Protein AF-A0A5B8XVQ6-F1 (afdb_monomer)

Solvent-accessible surface area (backbone atoms only — not comparable to full-atom values): 12773 Å² total; per-residue (Å²): 134,90,87,82,89,81,89,80,84,90,82,93,73,88,76,92,73,87,77,80,82,77,82,76,81,79,79,80,78,76,81,76,75,83,75,79,78,85,70,83,79,83,80,79,62,80,88,50,45,55,68,58,3,31,55,22,39,50,58,37,44,55,38,45,65,22,46,71,39,18,19,54,12,31,82,61,63,40,41,31,36,69,82,82,53,41,71,36,91,83,77,51,37,68,62,33,46,82,73,73,51,50,57,64,80,73,33,40,66,44,56,40,74,44,90,90,48,94,82,48,52,31,56,53,32,22,52,87,57,69,62,56,53,85,95,50,46,50,60,34,47,93,52,49,72,42,57,47,43,58,34,54,74,33,32,92,48,50,83,68,35,54,70,67,53,45,48,51,41,68,69,65,33,57,55,56,52,30,38,80,61,52,46,73,77,58,77,60,49,91,59,56,70,66,59,39,44,51,20,46,47,44,10,49,46,17,67,57,37,62,110

Foldseek 3Di:
DDDDDDDDDDDDDDDPDPDPDPPPPPDDDDDDDPPDDDDDADDADPDQALVLLAVLLVLLLLQCQFLLNQQLADPDQFRADARVRHGDPVPDGLCCVVVVNDPCVQAELAWQADPPDPQDTGHWHRPPPHHDHPLARLHSPPDDSQRNLVQCCDCSRNVNDHLSRVLVCLLDPRSNVCLQVRDGPGDHGPDDSVSNSVSSSSNVSNPSHTD

Organism: NCBI:txid2600177

pLDDT: mean 84.72, std 20.11, range [35.09, 98.88]

Secondary structure (DSSP, 8-state):
----------------------------PPPPP----PPPPPPPPS---HHHHHHHHHHHHHHHTSHHHHTTS-SSSSPEETTTTEEPTT---HHHHHTT--GGGT--SSPPB-TT-TT-B-S---TT-----TT-----TT--HHHHHHHHT-GGGTTS--HHHHHHHHHH-HHHHGGGS--TTPPPPSS-HHHHHHHHHHHHHTT----

Mean predicted aligned error: 11.0 Å

InterPro domains:
  IPR036280 Multiheme cytochrome superfamily [SSF48695] (47-149)

Structure (mmCIF, N/CA/C/O backbone):
data_AF-A0A5B8XVQ6-F1
#
_entry.id   AF-A0A5B8XVQ6-F1
#
loop_
_atom_site.group_PDB
_atom_site.id
_atom_site.type_symbol
_atom_site.label_atom_id
_atom_site.label_alt_id
_atom_site.label_comp_id
_atom_site.label_asym_id
_atom_site.label_entity_id
_atom_site.label_seq_id
_atom_site.pdbx_PDB_ins_code
_atom_site.Cartn_x
_atom_site.Cartn_y
_atom_site.Cartn_z
_atom_site.occupancy
_atom_site.B_iso_or_equiv
_atom_site.auth_seq_id
_atom_site.auth_comp_id
_atom_site.auth_asym_id
_atom_site.auth_atom_id
_atom_site.pdbx_PDB_model_num
ATOM 1 N N . MET A 1 1 ? 70.138 -40.697 -40.310 1.00 40.66 1 MET A N 1
ATOM 2 C CA . MET A 1 1 ? 69.354 -40.037 -39.241 1.00 40.66 1 MET A CA 1
ATOM 3 C C . MET A 1 1 ? 67.877 -40.238 -39.551 1.00 40.66 1 MET A C 1
ATOM 5 O O . MET A 1 1 ? 67.470 -39.766 -40.599 1.00 40.66 1 MET A O 1
ATOM 9 N N . LYS A 1 2 ? 67.145 -40.921 -38.643 1.00 38.31 2 LYS A N 1
ATOM 10 C CA . LYS A 1 2 ? 65.685 -41.214 -38.634 1.00 38.31 2 LYS A CA 1
ATOM 11 C C . LYS A 1 2 ? 65.230 -42.121 -39.812 1.00 38.31 2 LYS A C 1
ATOM 13 O O . LYS A 1 2 ? 65.498 -41.790 -40.951 1.00 38.31 2 LYS A O 1
ATOM 18 N N . THR A 1 3 ? 64.629 -43.307 -39.668 1.00 35.09 3 THR A N 1
ATOM 19 C CA . THR A 1 3 ? 63.831 -43.927 -38.593 1.00 35.09 3 THR A CA 1
ATOM 20 C C . THR A 1 3 ? 63.822 -45.458 -38.820 1.00 35.09 3 THR A C 1
ATOM 22 O O . THR A 1 3 ? 63.737 -45.899 -39.962 1.00 35.09 3 THR A O 1
ATOM 25 N N . VAL A 1 4 ? 63.899 -46.266 -37.757 1.00 39.25 4 VAL A N 1
ATOM 26 C CA . VAL A 1 4 ? 63.786 -47.747 -37.740 1.00 39.25 4 VAL A CA 1
ATOM 27 C C . VAL A 1 4 ? 62.455 -48.072 -37.026 1.00 39.25 4 VAL A C 1
ATOM 29 O O . VAL A 1 4 ? 62.222 -47.502 -35.970 1.00 39.25 4 VAL A O 1
ATOM 32 N N . THR A 1 5 ? 61.466 -48.688 -37.710 1.00 43.41 5 THR A N 1
ATOM 33 C CA . THR A 1 5 ? 60.984 -50.100 -37.555 1.00 43.41 5 THR A CA 1
ATOM 34 C C . THR A 1 5 ? 60.263 -50.333 -36.197 1.00 43.41 5 THR A C 1
ATOM 36 O O . THR A 1 5 ? 60.808 -49.949 -35.178 1.00 43.41 5 THR A O 1
ATOM 39 N N . ARG A 1 6 ? 59.062 -50.929 -36.032 1.00 43.38 6 ARG A N 1
ATOM 40 C CA . ARG A 1 6 ? 58.487 -52.166 -36.603 1.00 43.38 6 ARG A CA 1
ATOM 41 C C . ARG A 1 6 ? 57.061 -52.432 -36.025 1.00 43.38 6 ARG A C 1
ATOM 43 O O . ARG A 1 6 ? 56.878 -52.181 -34.842 1.00 43.38 6 ARG A O 1
ATOM 50 N N . GLN A 1 7 ? 56.192 -53.103 -36.813 1.00 41.28 7 GLN A N 1
ATOM 51 C CA . GLN A 1 7 ? 55.244 -54.197 -36.428 1.00 41.28 7 GLN A CA 1
ATOM 52 C C . GLN A 1 7 ? 54.007 -53.871 -35.535 1.00 41.28 7 GLN A C 1
ATOM 54 O O . GLN A 1 7 ? 54.047 -52.924 -34.774 1.00 41.28 7 GLN A O 1
ATOM 59 N N . VAL A 1 8 ? 52.860 -54.582 -35.534 1.00 36.91 8 VAL A N 1
ATOM 60 C CA . VAL A 1 8 ? 52.434 -55.906 -36.054 1.00 36.91 8 VAL A CA 1
ATOM 61 C C . VAL A 1 8 ? 50.888 -56.054 -35.940 1.00 36.91 8 VAL A C 1
ATOM 63 O O . VAL A 1 8 ? 50.304 -55.460 -35.046 1.00 36.91 8 VAL A O 1
ATOM 66 N N . LEU A 1 9 ? 50.310 -56.902 -36.813 1.00 37.66 9 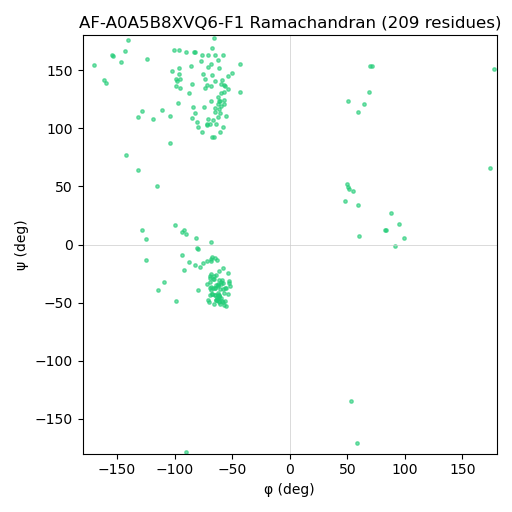LEU A N 1
ATOM 67 C CA . LEU A 1 9 ? 49.035 -57.678 -36.799 1.00 37.66 9 LEU A CA 1
ATOM 68 C C . LEU A 1 9 ? 47.681 -56.995 -36.479 1.00 37.66 9 LEU A C 1
ATOM 70 O O . LEU A 1 9 ? 47.509 -56.347 -35.461 1.00 37.66 9 LEU A O 1
ATOM 74 N N . LEU A 1 10 ? 46.680 -57.077 -37.373 1.00 41.31 10 LEU A N 1
ATOM 75 C CA . LEU A 1 10 ? 45.753 -58.208 -37.651 1.00 41.31 10 LEU A CA 1
ATOM 76 C C . LEU A 1 10 ? 44.904 -58.650 -36.447 1.00 41.31 10 LEU A C 1
ATOM 78 O O . LEU A 1 10 ? 45.407 -59.260 -35.512 1.00 41.31 10 LEU A O 1
ATOM 82 N N . GLY A 1 11 ? 43.588 -58.447 -36.564 1.00 36.09 11 GLY A N 1
ATOM 83 C CA . GLY A 1 11 ? 42.596 -59.020 -35.658 1.00 36.09 11 GLY A CA 1
ATOM 84 C C . GLY A 1 11 ? 41.178 -58.515 -35.916 1.00 36.09 11 GLY A C 1
ATOM 85 O O . GLY A 1 11 ? 40.615 -57.826 -35.076 1.00 36.09 11 GLY A O 1
ATOM 86 N N . PHE A 1 12 ? 40.593 -58.843 -37.072 1.00 45.31 12 PHE A N 1
ATOM 87 C CA . PHE A 1 12 ? 39.136 -58.814 -37.235 1.00 45.31 12 PHE A CA 1
ATOM 88 C C . PHE A 1 12 ? 38.577 -60.110 -36.637 1.00 45.31 12 PHE A C 1
ATOM 90 O O . PHE A 1 12 ? 38.705 -61.171 -37.242 1.00 45.31 12 PHE A O 1
ATOM 97 N N . PHE A 1 13 ? 37.952 -60.024 -35.465 1.00 42.44 13 PHE A N 1
ATOM 98 C CA . PHE A 1 13 ? 37.007 -61.029 -34.988 1.00 42.44 13 PHE A CA 1
ATOM 99 C C . PHE A 1 13 ? 35.730 -60.315 -34.571 1.00 42.44 13 PHE A C 1
ATOM 101 O O . PHE A 1 13 ? 35.724 -59.486 -33.663 1.00 42.44 13 PHE A O 1
ATOM 108 N N . GLY A 1 14 ? 34.660 -60.613 -35.303 1.00 44.34 14 GLY A N 1
ATOM 109 C CA . GLY A 1 14 ? 33.323 -60.161 -34.981 1.00 44.34 14 GLY A CA 1
ATOM 110 C C . GLY A 1 14 ? 32.810 -60.818 -33.707 1.00 44.34 14 GLY A C 1
ATOM 111 O O . GLY A 1 14 ? 33.061 -61.994 -33.449 1.00 44.34 14 GLY A O 1
ATOM 112 N N . VAL A 1 15 ? 32.022 -60.057 -32.959 1.00 48.03 15 VAL A N 1
ATOM 113 C CA . VAL A 1 15 ? 31.022 -60.595 -32.043 1.00 48.03 15 VAL A CA 1
ATOM 114 C C . VAL A 1 15 ? 29.740 -59.822 -32.315 1.00 48.03 15 VAL A C 1
ATOM 116 O O . VAL A 1 15 ? 29.640 -58.627 -32.047 1.00 48.03 15 VAL A O 1
ATOM 119 N N . LEU A 1 16 ? 28.776 -60.520 -32.912 1.00 47.50 16 LEU A N 1
ATOM 120 C CA . LEU A 1 16 ? 27.388 -60.095 -33.032 1.00 47.50 16 LEU A CA 1
ATOM 121 C C . LEU A 1 16 ? 26.795 -60.096 -31.611 1.00 47.50 16 LEU A C 1
ATOM 123 O O . LEU A 1 16 ? 26.364 -61.130 -31.107 1.00 47.50 16 LEU A O 1
ATOM 127 N N . GLY A 1 17 ? 26.847 -58.958 -30.923 1.00 42.28 17 GLY A N 1
ATOM 128 C CA . GLY A 1 17 ? 26.150 -58.768 -29.654 1.00 42.28 17 GLY A CA 1
ATOM 129 C C . GLY A 1 17 ? 24.709 -58.353 -29.922 1.00 42.28 17 GLY A C 1
ATOM 130 O O . GLY A 1 17 ? 24.473 -57.229 -30.361 1.00 42.28 17 GLY A O 1
ATOM 131 N N . LEU A 1 18 ? 23.746 -59.245 -29.665 1.00 51.00 18 LEU A N 1
ATOM 132 C CA . LEU A 1 18 ? 22.335 -58.879 -29.530 1.00 51.00 18 LEU A CA 1
ATOM 133 C C . LEU A 1 18 ? 22.205 -57.884 -28.363 1.00 51.00 18 LEU A C 1
ATOM 135 O O . LEU A 1 18 ? 22.148 -58.277 -27.201 1.00 51.00 18 LEU A O 1
ATOM 139 N N . GLY A 1 19 ? 22.182 -56.591 -28.673 1.00 42.12 19 GLY A N 1
ATOM 140 C CA . GLY A 1 19 ? 21.827 -55.549 -27.720 1.00 42.12 19 GLY A CA 1
ATOM 141 C C . GLY A 1 19 ? 20.315 -55.531 -27.525 1.00 42.12 19 GLY A C 1
ATOM 142 O O . GLY A 1 19 ? 19.595 -54.927 -28.314 1.00 42.12 19 GLY A O 1
ATOM 143 N N . THR A 1 20 ? 19.818 -56.190 -26.482 1.00 53.75 20 THR A N 1
ATOM 144 C CA . THR A 1 20 ? 18.476 -55.930 -25.953 1.00 53.75 20 THR A CA 1
ATOM 145 C C . THR A 1 20 ? 18.442 -54.499 -25.421 1.00 53.75 20 THR A C 1
ATOM 147 O O . THR A 1 20 ? 18.989 -54.219 -24.354 1.00 53.75 20 THR A O 1
ATOM 150 N N . ALA A 1 21 ? 17.832 -53.580 -26.170 1.00 52.06 21 ALA A N 1
ATOM 151 C CA . ALA A 1 21 ? 17.539 -52.241 -25.683 1.00 52.06 21 ALA A CA 1
ATOM 152 C C . ALA A 1 21 ? 16.438 -52.342 -24.616 1.00 52.06 21 ALA A C 1
ATOM 154 O O . ALA A 1 21 ? 15.270 -52.574 -24.924 1.00 52.06 21 ALA A O 1
ATOM 155 N N . VAL A 1 22 ? 16.828 -52.218 -23.348 1.00 52.78 22 VAL A N 1
ATOM 156 C CA . VAL A 1 22 ? 15.897 -52.092 -22.226 1.00 52.78 22 VAL A CA 1
ATOM 157 C C . VAL A 1 22 ? 15.265 -50.702 -22.324 1.00 52.78 22 VAL A C 1
ATOM 159 O O . VAL A 1 22 ? 15.934 -49.696 -22.101 1.00 52.78 22 VAL A O 1
ATOM 162 N N . LEU A 1 23 ? 13.985 -50.642 -22.696 1.00 52.00 23 LEU A N 1
ATOM 163 C CA . LEU A 1 23 ? 13.158 -49.441 -22.578 1.00 52.00 23 LEU A CA 1
ATOM 164 C C . LEU A 1 23 ? 12.978 -49.136 -21.086 1.00 52.00 23 LEU A C 1
ATOM 166 O O . LEU A 1 23 ? 12.097 -49.682 -20.425 1.00 52.00 23 LEU A O 1
ATOM 170 N N . GLY A 1 24 ? 13.864 -48.302 -20.545 1.00 40.25 24 GLY A N 1
ATOM 171 C CA . GLY A 1 24 ? 13.716 -47.736 -19.212 1.00 40.25 24 GLY A CA 1
ATOM 172 C C . GLY A 1 24 ? 12.521 -46.790 -19.199 1.00 40.25 24 GLY A C 1
ATOM 173 O O . GLY A 1 24 ? 12.577 -45.707 -19.776 1.00 40.25 24 GLY A O 1
ATOM 174 N N . VAL A 1 25 ? 11.434 -47.212 -18.561 1.00 53.72 25 VAL A N 1
ATOM 175 C CA . VAL A 1 25 ? 10.295 -46.342 -18.266 1.00 53.72 25 VAL A CA 1
ATOM 176 C C . VAL A 1 25 ? 10.751 -45.395 -17.159 1.00 53.72 25 VAL A C 1
ATOM 178 O O . VAL A 1 25 ? 10.917 -45.806 -16.012 1.00 53.72 25 VAL A O 1
ATOM 181 N N . VAL A 1 26 ? 11.044 -44.145 -17.508 1.00 51.03 26 VAL A N 1
ATOM 182 C CA . VAL A 1 26 ? 11.352 -43.110 -16.519 1.00 51.03 26 VAL A CA 1
ATOM 183 C C . VAL A 1 26 ? 10.016 -42.628 -15.965 1.00 51.03 26 VAL A C 1
ATOM 185 O O . VAL A 1 26 ? 9.298 -41.880 -16.625 1.00 51.03 26 VAL A O 1
ATOM 188 N N . SER A 1 27 ? 9.646 -43.104 -14.777 1.00 48.19 27 SER A N 1
ATOM 189 C CA . SER A 1 27 ? 8.514 -42.549 -14.039 1.00 48.19 27 SER A CA 1
ATOM 190 C C . SER A 1 27 ? 8.842 -41.108 -13.662 1.00 48.19 27 SER A C 1
ATOM 192 O O . SER A 1 27 ? 9.756 -40.856 -12.879 1.00 48.19 27 SER A O 1
ATOM 194 N N . VAL A 1 28 ? 8.105 -40.161 -14.236 1.00 52.88 28 VAL A N 1
ATOM 195 C CA . VAL A 1 28 ? 8.103 -38.770 -13.786 1.00 52.88 28 VAL A CA 1
ATOM 196 C C . VAL A 1 28 ? 7.356 -38.747 -12.454 1.00 52.88 28 VAL A C 1
ATOM 198 O O . VAL A 1 28 ? 6.133 -38.872 -12.432 1.00 52.88 28 VAL A O 1
ATOM 201 N N . SER A 1 29 ? 8.085 -38.650 -11.339 1.00 52.06 29 SER A N 1
ATOM 202 C CA . SER A 1 29 ? 7.472 -38.298 -10.055 1.00 52.06 29 SER A CA 1
ATOM 203 C C . SER A 1 29 ? 6.842 -36.918 -10.194 1.00 52.06 29 SER A C 1
ATOM 205 O O . SER A 1 29 ? 7.519 -35.966 -10.583 1.00 52.06 29 SER A O 1
ATOM 207 N N . GLY A 1 30 ? 5.542 -36.831 -9.909 1.00 45.81 30 GLY A N 1
ATOM 208 C CA . GLY A 1 30 ? 4.829 -35.564 -9.836 1.00 45.81 30 GLY A CA 1
ATOM 209 C C . GLY A 1 30 ? 5.506 -34.639 -8.829 1.00 45.81 30 GLY A C 1
ATOM 210 O O . GLY A 1 30 ? 5.905 -35.078 -7.752 1.00 45.81 30 GLY A O 1
ATOM 211 N N . ALA A 1 31 ? 5.661 -33.371 -9.203 1.00 53.62 31 ALA A N 1
ATOM 212 C CA . ALA A 1 31 ? 5.980 -32.328 -8.247 1.00 53.62 31 ALA A CA 1
ATOM 213 C C . ALA A 1 31 ? 4.821 -32.257 -7.245 1.00 53.62 31 ALA A C 1
ATOM 215 O O . ALA A 1 31 ? 3.683 -32.007 -7.641 1.00 53.62 31 ALA A O 1
ATOM 216 N N . GLU A 1 32 ? 5.097 -32.541 -5.975 1.00 48.09 32 GLU A N 1
ATOM 217 C CA . GLU A 1 32 ? 4.147 -32.286 -4.897 1.00 48.09 32 GLU A CA 1
ATOM 218 C C . GLU A 1 32 ? 3.868 -30.776 -4.864 1.00 48.09 32 GLU A C 1
ATOM 220 O O . GLU A 1 32 ? 4.796 -29.965 -4.794 1.00 48.09 32 GLU A O 1
ATOM 225 N N . GLU A 1 33 ? 2.593 -30.394 -4.981 1.00 48.44 33 GLU A N 1
ATOM 226 C CA . GLU A 1 33 ? 2.170 -29.012 -4.759 1.00 48.44 33 GLU A CA 1
ATOM 227 C C . GLU A 1 33 ? 2.594 -28.585 -3.345 1.00 48.44 33 GLU A C 1
ATOM 229 O O . GLU A 1 33 ? 2.451 -29.370 -2.401 1.00 48.44 33 GLU A O 1
ATOM 234 N N . PRO A 1 34 ? 3.121 -27.361 -3.164 1.00 46.69 34 PRO A N 1
ATOM 235 C CA . PRO A 1 34 ? 3.543 -26.899 -1.853 1.00 46.69 34 PRO A CA 1
ATOM 236 C C . PRO A 1 34 ? 2.335 -26.885 -0.913 1.00 46.69 34 PRO A C 1
ATOM 238 O O . PRO A 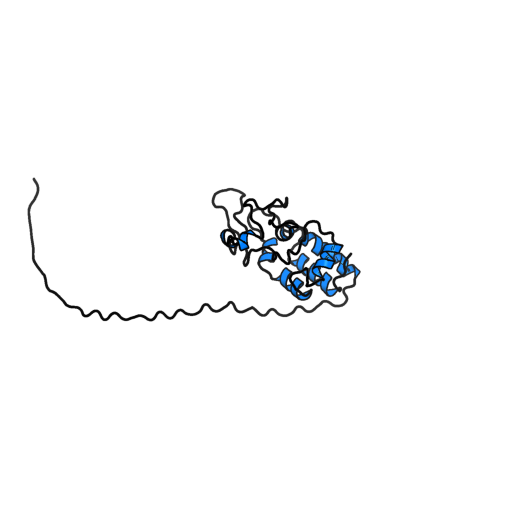1 34 ? 1.392 -26.113 -1.090 1.00 46.69 34 PRO A O 1
ATOM 241 N N . THR A 1 35 ? 2.363 -27.752 0.098 1.00 44.00 35 THR A N 1
ATOM 242 C CA . THR A 1 35 ? 1.345 -27.812 1.147 1.00 44.00 35 THR A CA 1
ATOM 243 C C . THR A 1 35 ? 1.238 -26.456 1.834 1.00 44.00 35 THR A C 1
ATOM 245 O O . THR A 1 35 ? 2.217 -25.964 2.403 1.00 44.00 35 THR A O 1
ATOM 248 N N . LYS A 1 36 ? 0.043 -25.855 1.788 1.00 50.28 36 LYS A N 1
ATOM 249 C CA . LYS A 1 36 ? -0.302 -24.646 2.540 1.00 50.28 36 LYS A CA 1
ATOM 250 C C . LYS A 1 36 ? -0.035 -24.926 4.018 1.00 50.28 36 LYS A C 1
ATOM 252 O O . LYS A 1 36 ? -0.722 -25.743 4.620 1.00 50.28 36 LYS A O 1
ATOM 257 N N . VAL A 1 37 ? 0.980 -24.280 4.585 1.00 56.41 37 VAL A N 1
ATOM 258 C CA . VAL A 1 37 ? 1.217 -24.310 6.030 1.00 56.41 37 VAL A CA 1
ATOM 259 C C . VAL A 1 37 ? -0.010 -23.679 6.685 1.00 56.41 37 VAL A C 1
ATOM 261 O O . VAL A 1 37 ? -0.250 -22.482 6.507 1.00 56.41 37 VAL A O 1
ATOM 264 N N . GLU A 1 38 ? -0.824 -24.487 7.367 1.00 61.94 38 GLU A N 1
ATOM 265 C CA . GLU A 1 38 ? -1.916 -23.985 8.201 1.00 61.94 38 GLU A CA 1
ATOM 266 C C . GLU A 1 38 ? -1.304 -23.142 9.319 1.00 61.94 38 GLU A C 1
ATOM 268 O O . GLU A 1 38 ? -0.434 -23.595 10.064 1.00 61.94 38 GLU A O 1
ATOM 273 N N . ARG A 1 39 ? -1.702 -21.869 9.364 1.00 74.94 39 ARG A N 1
ATOM 274 C CA . ARG A 1 39 ? -1.266 -20.913 10.380 1.00 74.94 39 ARG A CA 1
ATOM 275 C C . ARG A 1 39 ? -2.355 -20.836 11.437 1.00 74.94 39 ARG A C 1
ATOM 277 O O . ARG A 1 39 ? -3.534 -20.784 11.091 1.00 74.94 39 ARG A O 1
ATOM 284 N N . GLU A 1 40 ? -1.951 -20.833 12.702 1.00 73.38 40 GLU A N 1
ATOM 285 C CA . GLU A 1 40 ? -2.880 -20.648 13.815 1.00 73.38 40 GLU A CA 1
ATOM 286 C C . GLU A 1 40 ? -3.588 -19.288 13.681 1.00 73.38 40 GLU A C 1
ATOM 288 O O . GLU A 1 40 ? -2.910 -18.272 13.486 1.00 73.38 40 GLU A O 1
ATOM 293 N N . PRO A 1 41 ? -4.928 -19.244 13.779 1.00 74.44 41 PRO A N 1
ATOM 294 C CA . PRO A 1 41 ? -5.671 -17.994 13.741 1.00 74.44 41 PRO A CA 1
ATOM 295 C C . PRO A 1 41 ? -5.244 -17.058 14.874 1.00 74.44 41 PRO A C 1
ATOM 297 O O . PRO A 1 41 ? -5.093 -17.474 16.026 1.00 74.44 41 PRO A O 1
ATOM 300 N N . ARG A 1 42 ? -5.098 -15.766 14.569 1.00 85.50 42 ARG A N 1
ATOM 301 C CA . ARG A 1 42 ? -4.866 -14.743 15.593 1.00 85.50 42 ARG A CA 1
ATOM 302 C C . ARG A 1 42 ? -6.082 -14.630 16.516 1.00 85.50 42 ARG A C 1
ATOM 304 O O . ARG A 1 42 ? -7.217 -14.607 16.048 1.00 85.50 42 ARG A O 1
ATOM 311 N N . THR A 1 43 ? -5.843 -14.451 17.814 1.00 88.06 43 THR A N 1
ATOM 312 C CA . THR A 1 43 ? -6.883 -14.037 18.770 1.00 88.06 43 THR A CA 1
ATOM 313 C C . THR A 1 43 ? -7.030 -12.508 18.750 1.00 88.06 43 THR A C 1
ATOM 315 O O . THR A 1 43 ? -6.063 -11.824 19.100 1.00 88.06 43 THR A O 1
ATOM 318 N N . PRO A 1 44 ? -8.202 -11.952 18.382 1.00 90.75 44 PRO A N 1
ATOM 319 C CA . PRO A 1 44 ? -8.445 -10.509 18.413 1.00 90.75 44 PRO A CA 1
ATOM 320 C C . PRO A 1 44 ? -8.267 -9.914 19.814 1.00 90.75 44 PRO A C 1
ATOM 322 O O . PRO A 1 44 ? -8.675 -10.518 20.813 1.00 90.75 44 PRO A O 1
ATOM 325 N N . ARG A 1 45 ? -7.688 -8.712 19.906 1.00 94.00 45 ARG A N 1
ATOM 326 C CA . ARG A 1 45 ? -7.609 -7.970 21.173 1.00 94.00 45 ARG A CA 1
ATOM 327 C C . ARG A 1 45 ? -8.987 -7.418 21.529 1.00 94.00 45 ARG A C 1
ATOM 329 O O . ARG A 1 45 ? -9.729 -6.938 20.680 1.00 94.00 45 ARG A O 1
ATOM 336 N N . THR A 1 46 ? -9.319 -7.427 22.816 1.00 94.19 46 THR A N 1
ATOM 337 C CA . THR A 1 46 ? -10.560 -6.831 23.331 1.00 94.19 46 THR A CA 1
ATOM 338 C C . THR A 1 46 ? -10.293 -5.476 23.975 1.00 94.19 46 THR A C 1
ATOM 340 O O . THR A 1 46 ? -9.257 -5.295 24.611 1.00 94.19 46 THR A O 1
ATOM 343 N N . GLY A 1 47 ? -11.263 -4.563 23.912 1.00 95.00 47 GLY A N 1
ATOM 344 C CA . GLY A 1 47 ? -11.201 -3.284 24.632 1.00 95.00 47 GLY A CA 1
ATOM 345 C C . GLY A 1 47 ? -10.423 -2.176 23.918 1.00 95.00 47 GLY A C 1
ATOM 346 O O . GLY A 1 47 ? -10.151 -1.153 24.539 1.00 95.00 47 GLY A O 1
ATOM 347 N N . ILE A 1 48 ? -10.093 -2.354 22.636 1.00 97.56 48 ILE A N 1
ATOM 348 C CA . ILE A 1 48 ? -9.541 -1.286 21.798 1.00 97.56 48 ILE A CA 1
ATOM 349 C C . ILE A 1 48 ? -10.670 -0.319 21.429 1.00 97.56 48 ILE A C 1
ATOM 351 O O . ILE A 1 48 ? -11.666 -0.710 20.823 1.00 97.56 48 ILE A O 1
ATOM 355 N N . GLY A 1 49 ? -10.539 0.942 21.840 1.00 97.88 49 GLY A N 1
ATOM 356 C CA . GLY A 1 49 ? -11.512 1.989 21.538 1.00 97.88 49 GLY A CA 1
ATOM 357 C C . GLY A 1 49 ? -11.324 2.610 20.150 1.00 97.88 49 GLY A C 1
ATOM 358 O O . GLY A 1 49 ? -10.266 2.497 19.532 1.00 97.88 49 GLY A O 1
ATOM 359 N N . ALA A 1 50 ? -12.336 3.351 19.690 1.00 98.06 50 ALA A N 1
ATOM 360 C CA . ALA A 1 50 ? -12.326 3.986 18.370 1.00 98.06 50 ALA A CA 1
ATOM 361 C C . ALA A 1 50 ? -11.149 4.952 18.152 1.00 98.06 50 ALA A C 1
ATOM 363 O O . ALA A 1 50 ? -10.576 4.986 17.068 1.00 98.06 50 ALA A O 1
ATOM 364 N N . GLU A 1 51 ? -10.760 5.713 19.177 1.00 98.38 51 GLU A N 1
ATOM 365 C CA . GLU A 1 51 ? -9.629 6.643 19.072 1.00 98.38 51 GLU A CA 1
ATOM 366 C C . GLU A 1 51 ? -8.289 5.909 18.931 1.00 98.38 51 GLU A C 1
ATOM 368 O O . GLU A 1 51 ? -7.477 6.294 18.098 1.00 98.38 51 GLU A O 1
ATOM 373 N N . GLN A 1 52 ? -8.094 4.792 19.643 1.00 98.44 52 GLN A N 1
ATOM 374 C CA . GLN A 1 52 ? -6.896 3.955 19.489 1.00 98.44 52 GLN A CA 1
ATOM 375 C C . GLN A 1 52 ? -6.829 3.323 18.091 1.00 98.44 52 GLN A C 1
ATOM 377 O O . GLN A 1 52 ? -5.757 3.234 17.504 1.00 98.44 52 GLN A O 1
ATOM 382 N N . SER A 1 53 ? -7.979 2.923 17.537 1.00 98.62 53 SER A N 1
ATOM 383 C CA . SER A 1 53 ? -8.074 2.403 16.167 1.00 98.62 53 SER A CA 1
ATOM 384 C C . SER A 1 53 ? -7.643 3.453 15.133 1.00 98.62 53 SER A C 1
ATOM 386 O O . SER A 1 53 ? -6.829 3.155 14.261 1.00 98.62 53 SER A O 1
ATOM 388 N N . LYS A 1 54 ? -8.119 4.701 15.258 1.00 98.69 54 LYS A N 1
ATOM 389 C CA . LYS A 1 54 ? -7.726 5.810 14.368 1.00 98.69 54 LYS A CA 1
ATOM 390 C C . LYS A 1 54 ? -6.254 6.198 14.516 1.00 98.69 54 LYS A C 1
ATOM 392 O O . LYS A 1 54 ? -5.617 6.530 13.522 1.00 98.69 54 LYS A O 1
ATOM 397 N N . GLU A 1 55 ? -5.718 6.172 15.734 1.00 98.56 55 GLU A N 1
ATOM 398 C CA . GLU A 1 55 ? -4.297 6.436 15.980 1.00 98.56 55 GLU A CA 1
ATOM 399 C C . GLU A 1 55 ? -3.423 5.373 15.304 1.00 98.56 55 GLU A C 1
ATOM 401 O O . GLU A 1 55 ? -2.516 5.711 14.546 1.00 98.56 55 GLU A O 1
ATOM 406 N N . ALA A 1 56 ? -3.763 4.093 15.481 1.00 98.81 56 ALA A N 1
ATOM 407 C CA . ALA A 1 56 ? -3.064 2.987 14.836 1.00 98.81 56 ALA A CA 1
ATOM 408 C C . ALA A 1 56 ? -3.155 3.050 13.301 1.00 98.81 56 ALA A C 1
ATOM 410 O O . ALA A 1 56 ? -2.177 2.770 12.605 1.00 98.81 56 ALA A O 1
ATOM 411 N N . TRP A 1 57 ? -4.294 3.501 12.760 1.00 98.88 57 TRP A N 1
ATOM 412 C CA . TRP A 1 57 ? -4.430 3.766 11.328 1.00 98.88 57 TRP A CA 1
ATOM 413 C C . TRP A 1 57 ? -3.406 4.785 10.809 1.00 98.88 57 TRP A C 1
ATOM 415 O O . TRP A 1 57 ? -2.943 4.647 9.681 1.00 98.88 57 TRP A O 1
ATOM 425 N N . GLY A 1 58 ? -3.010 5.778 11.611 1.00 98.75 58 GLY A N 1
ATOM 426 C CA . GLY A 1 58 ? -1.967 6.736 11.233 1.00 98.75 58 GLY A CA 1
ATOM 427 C C . GLY A 1 58 ? -0.651 6.046 10.859 1.00 98.75 58 GLY A C 1
ATOM 428 O O . GLY A 1 58 ? -0.120 6.279 9.773 1.00 98.75 58 GLY A O 1
ATOM 429 N N . THR A 1 59 ? -0.185 5.119 11.699 1.00 98.81 59 THR A N 1
ATOM 430 C CA . THR A 1 59 ? 1.013 4.303 11.437 1.00 98.81 59 THR A CA 1
ATOM 431 C C . THR A 1 59 ? 0.851 3.440 10.185 1.00 98.81 59 THR A C 1
ATOM 433 O O . THR A 1 59 ? 1.750 3.383 9.345 1.00 98.81 59 THR A O 1
ATOM 436 N N . VAL A 1 60 ? -0.309 2.790 10.026 1.00 98.88 60 VAL A N 1
ATOM 437 C CA . VAL A 1 60 ? -0.619 1.979 8.835 1.00 98.88 60 VAL A CA 1
ATOM 438 C C . VAL A 1 60 ? -0.548 2.835 7.571 1.00 98.88 60 VAL A C 1
ATOM 440 O O . VAL A 1 60 ? 0.114 2.461 6.603 1.00 98.88 60 VAL A O 1
ATOM 443 N N . TYR A 1 61 ? -1.186 4.003 7.591 1.00 98.88 61 TYR A N 1
ATOM 444 C CA . TYR A 1 61 ? -1.208 4.933 6.473 1.00 98.88 61 TYR A CA 1
ATOM 445 C C . TYR A 1 61 ? 0.206 5.358 6.065 1.00 98.88 61 TYR A C 1
ATOM 447 O O . TYR A 1 61 ? 0.545 5.237 4.890 1.00 98.88 61 TYR A O 1
ATOM 455 N N . GLU A 1 62 ? 1.051 5.773 7.014 1.00 98.75 62 GLU A N 1
ATOM 456 C CA . GLU A 1 62 ? 2.435 6.192 6.743 1.00 98.75 62 GLU A CA 1
ATOM 457 C C . GLU A 1 62 ? 3.259 5.117 6.015 1.00 98.75 62 GLU A C 1
ATOM 459 O O . GLU A 1 62 ? 4.053 5.437 5.126 1.00 98.75 62 GLU A O 1
ATOM 464 N N . VAL A 1 63 ? 3.053 3.837 6.344 1.00 98.75 63 VAL A N 1
ATOM 465 C CA . VAL A 1 63 ? 3.691 2.720 5.631 1.00 98.75 63 VAL A CA 1
ATOM 466 C C . VAL A 1 63 ? 3.120 2.563 4.223 1.00 98.75 63 VAL A C 1
ATOM 468 O O . VAL A 1 63 ? 3.890 2.492 3.260 1.00 98.75 63 VAL A O 1
ATOM 471 N N . LEU A 1 64 ? 1.792 2.534 4.079 1.00 98.62 64 LEU A N 1
ATOM 472 C CA . LEU A 1 64 ? 1.125 2.284 2.796 1.00 98.62 64 LEU A CA 1
ATOM 473 C C . LEU A 1 64 ? 1.351 3.395 1.763 1.00 98.62 64 LEU A C 1
ATOM 475 O O . LEU A 1 64 ? 1.396 3.110 0.565 1.00 98.62 64 LEU A O 1
ATOM 479 N N . VAL A 1 65 ? 1.545 4.638 2.210 1.00 97.81 65 VAL A N 1
ATOM 480 C CA . VAL A 1 65 ? 1.918 5.761 1.334 1.00 97.81 65 VAL A CA 1
ATOM 481 C C . VAL A 1 65 ? 3.432 5.967 1.221 1.00 97.81 65 VAL A C 1
ATOM 483 O O . VAL A 1 65 ? 3.891 6.981 0.702 1.00 97.81 65 VAL A O 1
ATOM 486 N N . SER A 1 66 ? 4.246 5.016 1.681 1.00 98.06 66 SER A N 1
ATOM 487 C CA . SER A 1 66 ? 5.683 5.025 1.398 1.00 98.06 66 SER A CA 1
ATOM 488 C C . SER A 1 66 ? 5.966 4.547 -0.038 1.00 98.06 66 SER A C 1
ATOM 490 O O . SER A 1 66 ? 5.184 3.771 -0.603 1.00 98.06 66 SER A O 1
ATOM 492 N N . PRO A 1 67 ? 7.122 4.903 -0.637 1.00 97.19 67 PRO A N 1
ATOM 493 C CA . PRO A 1 67 ? 7.504 4.404 -1.960 1.00 97.19 67 PRO A CA 1
ATOM 494 C C . PRO A 1 67 ? 7.595 2.874 -2.053 1.00 97.19 67 PRO A C 1
ATOM 496 O O . PRO A 1 67 ? 7.543 2.318 -3.146 1.00 97.19 67 PRO A O 1
ATOM 499 N N . ARG A 1 68 ? 7.730 2.154 -0.931 1.00 96.56 68 ARG A N 1
ATOM 500 C CA . ARG A 1 68 ? 7.770 0.683 -0.945 1.00 96.56 68 ARG A CA 1
ATOM 501 C C . ARG A 1 68 ? 6.423 0.069 -1.320 1.00 96.56 68 ARG A C 1
ATOM 503 O O . ARG A 1 68 ? 6.411 -0.959 -1.988 1.00 96.56 68 ARG A O 1
ATOM 510 N N . CYS A 1 69 ? 5.326 0.721 -0.947 1.00 97.62 69 CYS A N 1
ATOM 511 C CA . CYS A 1 69 ? 3.966 0.267 -1.221 1.00 97.62 69 CYS A CA 1
ATOM 512 C C . CYS A 1 69 ? 3.376 0.991 -2.442 1.00 97.62 69 CYS A C 1
ATOM 514 O O . CYS A 1 69 ? 2.903 0.341 -3.374 1.00 97.62 69 CYS A O 1
ATOM 516 N N . MET A 1 70 ? 3.476 2.325 -2.503 1.00 96.88 70 MET A N 1
ATOM 517 C CA . MET A 1 70 ? 2.899 3.120 -3.600 1.00 96.88 70 MET A CA 1
ATOM 518 C C . MET A 1 70 ? 3.449 2.754 -4.976 1.00 96.88 70 MET A C 1
ATOM 520 O O . MET A 1 70 ? 2.710 2.799 -5.954 1.00 96.88 70 MET A O 1
ATOM 524 N N . ASN A 1 71 ? 4.714 2.339 -5.066 1.00 97.06 71 ASN A N 1
ATOM 525 C CA . ASN A 1 71 ? 5.304 1.966 -6.349 1.00 97.06 71 ASN A CA 1
ATOM 526 C C . ASN A 1 71 ? 4.629 0.747 -6.998 1.00 97.06 71 ASN A C 1
ATOM 528 O O . ASN A 1 71 ? 4.638 0.625 -8.225 1.00 97.06 71 ASN A O 1
ATOM 532 N N . CYS A 1 72 ? 4.019 -0.123 -6.188 1.00 95.75 72 CYS A N 1
ATOM 533 C CA . CYS A 1 72 ? 3.214 -1.257 -6.644 1.00 95.75 72 CYS A CA 1
ATOM 534 C C . CYS A 1 72 ? 1.721 -0.906 -6.779 1.00 95.75 72 CYS A C 1
ATOM 536 O O . CYS A 1 72 ? 0.996 -1.551 -7.538 1.00 95.75 72 CYS A O 1
ATOM 538 N N . HIS A 1 73 ? 1.280 0.143 -6.080 1.00 97.62 73 HIS A N 1
ATOM 539 C CA . HIS A 1 73 ? -0.097 0.640 -6.024 1.00 97.62 73 HIS A CA 1
ATOM 540 C C . HIS A 1 73 ? -0.263 2.063 -6.618 1.00 97.62 73 HIS A C 1
ATOM 542 O O . HIS A 1 73 ? -0.837 2.942 -5.958 1.00 97.62 73 HIS A O 1
ATOM 548 N N . PRO A 1 74 ? 0.234 2.328 -7.844 1.00 97.38 74 PRO A N 1
ATOM 549 C CA . PRO A 1 74 ? 0.164 3.649 -8.460 1.00 97.38 74 PRO A CA 1
ATOM 550 C C . PRO A 1 74 ? -1.237 3.958 -8.993 1.00 97.38 74 PRO A C 1
ATOM 552 O O . PRO A 1 74 ? -2.042 3.055 -9.224 1.00 97.38 74 PRO A O 1
ATOM 555 N N . VAL A 1 75 ? -1.502 5.240 -9.256 1.00 96.44 75 VAL A N 1
ATOM 556 C CA . VAL A 1 75 ? -2.731 5.682 -9.943 1.00 96.44 75 VAL A CA 1
ATOM 557 C C . VAL A 1 75 ? -2.752 5.263 -11.419 1.00 96.44 75 VAL A C 1
ATOM 559 O O . VAL A 1 75 ? -3.818 5.069 -12.000 1.00 96.44 75 VAL A O 1
ATOM 562 N N . GLY A 1 76 ? -1.571 5.131 -12.028 1.00 93.69 76 GLY A N 1
ATOM 563 C CA . GLY A 1 76 ? -1.397 4.758 -13.429 1.00 93.69 76 GLY A CA 1
ATOM 564 C C . GLY A 1 76 ? -1.283 3.251 -13.676 1.00 93.69 76 GLY A C 1
ATOM 565 O O . GLY A 1 76 ? -1.316 2.419 -12.771 1.00 93.69 76 GLY A O 1
ATOM 566 N N . GLU A 1 77 ? -1.100 2.902 -14.949 1.00 93.50 77 GLU A N 1
ATOM 567 C CA . GLU A 1 77 ? -0.917 1.512 -15.394 1.00 93.50 77 GLU A CA 1
ATOM 568 C C . GLU A 1 77 ? 0.527 1.009 -15.230 1.00 93.50 77 GLU A C 1
ATOM 570 O O . GLU A 1 77 ? 0.774 -0.196 -15.303 1.00 93.50 77 GLU A O 1
ATOM 575 N N . GLU A 1 78 ? 1.487 1.918 -15.069 1.00 95.50 78 GLU A N 1
ATOM 576 C CA . GLU A 1 78 ? 2.915 1.617 -14.970 1.00 95.50 78 GLU A CA 1
ATOM 577 C C . GLU A 1 78 ? 3.331 1.517 -13.500 1.00 95.50 78 GLU A C 1
ATOM 579 O O . GLU A 1 78 ? 2.966 2.400 -12.720 1.00 95.50 78 GLU A O 1
ATOM 584 N N . PRO A 1 79 ? 4.109 0.490 -13.103 1.00 95.88 79 PRO A N 1
ATOM 585 C CA . PRO A 1 79 ? 4.744 0.503 -11.798 1.00 95.88 79 PRO A CA 1
ATOM 586 C C . PRO A 1 79 ? 5.699 1.685 -11.694 1.00 95.88 79 PRO A C 1
ATOM 588 O O . PRO A 1 79 ? 6.293 2.120 -12.687 1.00 95.88 79 PRO A O 1
ATOM 591 N N . LEU A 1 80 ? 5.894 2.161 -10.472 1.00 96.38 80 LEU A N 1
ATOM 592 C CA . LEU A 1 80 ? 6.889 3.183 -10.181 1.00 96.38 80 LEU A CA 1
ATOM 593 C C . LEU A 1 80 ? 8.142 2.535 -9.577 1.00 96.38 80 LEU A C 1
ATOM 595 O O . LEU A 1 80 ? 8.165 1.360 -9.209 1.00 96.38 80 LEU A O 1
ATOM 599 N N . GLN A 1 81 ? 9.222 3.295 -9.492 1.00 92.69 81 GLN A N 1
ATOM 600 C CA . GLN A 1 81 ? 10.502 2.868 -8.951 1.00 92.69 81 GLN A CA 1
ATOM 601 C C . GLN A 1 81 ? 11.174 4.007 -8.181 1.00 92.69 81 GLN A C 1
ATOM 603 O O . GLN A 1 81 ? 10.784 5.169 -8.291 1.00 92.69 81 GLN A O 1
ATOM 608 N N . THR A 1 82 ? 12.207 3.634 -7.418 1.00 92.38 82 THR A N 1
ATOM 609 C CA . THR A 1 82 ? 12.972 4.507 -6.506 1.00 92.38 82 THR A CA 1
ATOM 610 C C . THR A 1 82 ? 12.101 5.164 -5.429 1.00 92.38 82 THR A C 1
ATOM 612 O O . THR A 1 82 ? 10.958 4.757 -5.222 1.00 92.38 82 THR A O 1
ATOM 615 N N . ASP A 1 83 ? 12.658 6.109 -4.674 1.00 94.38 83 ASP A N 1
ATOM 616 C CA . ASP A 1 83 ? 11.922 6.835 -3.628 1.00 94.38 83 ASP A CA 1
ATOM 617 C C . ASP A 1 83 ? 11.203 8.069 -4.178 1.00 94.38 83 ASP A C 1
ATOM 619 O O . ASP A 1 83 ? 10.287 8.602 -3.564 1.00 94.38 83 ASP A O 1
ATOM 623 N N . GLN A 1 84 ? 11.584 8.487 -5.383 1.00 95.00 84 GLN A N 1
ATOM 624 C CA . GLN A 1 84 ? 10.949 9.557 -6.139 1.00 95.00 84 GLN A CA 1
ATOM 625 C C . GLN A 1 84 ? 9.671 9.088 -6.847 1.00 95.00 84 GLN A C 1
ATOM 627 O O . GLN A 1 84 ? 9.001 9.913 -7.460 1.00 95.00 84 GLN A O 1
ATOM 632 N N . SER A 1 85 ? 9.337 7.792 -6.767 1.00 95.56 85 SER A N 1
ATOM 633 C CA . SER A 1 85 ? 8.145 7.198 -7.383 1.00 95.56 85 SER A CA 1
ATOM 634 C C . SER A 1 85 ? 8.034 7.549 -8.874 1.00 95.56 85 SER A C 1
ATOM 636 O O . SER A 1 85 ? 6.995 7.986 -9.362 1.00 95.56 85 SER A O 1
ATOM 638 N N . ILE A 1 86 ? 9.139 7.392 -9.609 1.00 95.00 86 ILE A N 1
ATOM 639 C CA . ILE A 1 86 ? 9.181 7.635 -11.058 1.00 95.00 86 ILE A CA 1
ATOM 640 C C . ILE A 1 86 ? 8.748 6.384 -11.828 1.00 95.00 86 ILE A C 1
ATOM 642 O O . ILE A 1 86 ? 8.954 5.288 -11.316 1.00 95.00 86 ILE A O 1
ATOM 646 N N . PRO A 1 87 ? 8.215 6.489 -13.057 1.00 95.75 87 PRO A N 1
ATOM 647 C CA . PRO A 1 87 ? 7.860 5.316 -13.850 1.00 95.75 87 PRO A CA 1
ATOM 648 C C . PRO A 1 87 ? 9.009 4.317 -14.020 1.00 95.75 87 PRO A C 1
ATOM 650 O O . PRO A 1 87 ? 10.183 4.690 -14.130 1.00 95.75 87 PRO A O 1
ATOM 653 N N . HIS A 1 88 ? 8.663 3.031 -14.046 1.00 94.31 88 HIS A N 1
ATOM 654 C CA . HIS A 1 88 ? 9.611 1.941 -14.227 1.00 94.31 88 HIS A CA 1
ATOM 655 C C . HIS A 1 88 ? 10.404 2.102 -15.533 1.00 94.31 88 HIS A C 1
ATOM 657 O O . HIS A 1 88 ? 9.833 2.169 -16.622 1.00 94.31 88 HIS A O 1
ATOM 663 N N . ALA A 1 89 ? 11.737 2.110 -15.455 1.00 91.44 89 ALA A N 1
ATOM 664 C CA . ALA A 1 89 ? 12.581 2.544 -16.577 1.00 91.44 89 ALA A CA 1
ATOM 665 C C . ALA A 1 89 ? 12.556 1.614 -17.812 1.00 91.44 89 ALA A C 1
ATOM 667 O O . ALA A 1 89 ? 13.040 1.994 -18.875 1.00 91.44 89 ALA A O 1
ATOM 668 N N . MET A 1 90 ? 11.978 0.413 -17.700 1.00 90.62 90 MET A N 1
ATOM 669 C CA . MET A 1 90 ? 11.800 -0.520 -18.819 1.00 90.62 90 MET A CA 1
ATOM 670 C C . MET A 1 90 ? 10.467 -0.332 -19.564 1.00 90.62 90 MET A C 1
ATOM 672 O O . MET A 1 90 ? 10.136 -1.162 -20.407 1.00 90.62 90 MET A O 1
ATOM 676 N N . ASN A 1 91 ? 9.709 0.735 -19.271 1.00 89.56 91 ASN A N 1
ATOM 677 C CA . ASN A 1 91 ? 8.446 1.062 -19.947 1.00 89.56 91 ASN A CA 1
ATOM 678 C C . ASN A 1 91 ? 7.434 -0.106 -19.904 1.00 89.56 91 ASN A C 1
ATOM 680 O O . ASN A 1 91 ? 6.858 -0.508 -20.917 1.00 89.56 91 ASN A O 1
ATOM 684 N N . ILE A 1 92 ? 7.295 -0.703 -18.717 1.00 92.56 92 ILE A N 1
ATOM 685 C CA . ILE A 1 92 ? 6.400 -1.831 -18.432 1.00 92.56 92 ILE A CA 1
ATOM 686 C C . ILE A 1 92 ? 5.099 -1.282 -17.849 1.00 92.56 92 ILE A C 1
ATOM 688 O O . ILE A 1 92 ? 5.123 -0.309 -17.106 1.00 92.56 92 ILE A O 1
ATOM 692 N N . SER A 1 93 ? 3.973 -1.929 -18.131 1.00 92.94 93 SER A N 1
ATOM 693 C CA . SER A 1 93 ? 2.679 -1.625 -17.512 1.00 92.94 93 SER A CA 1
ATOM 694 C C . SER A 1 93 ? 1.903 -2.905 -17.208 1.00 92.94 93 SER A C 1
ATOM 696 O O . SER A 1 93 ? 2.304 -3.997 -17.616 1.00 92.94 93 SER A O 1
ATOM 698 N N . ARG A 1 94 ? 0.734 -2.789 -16.568 1.00 90.31 94 ARG A N 1
ATOM 699 C CA . ARG A 1 94 ? -0.223 -3.905 -16.424 1.00 90.31 94 ARG A CA 1
ATOM 700 C C . ARG A 1 94 ? -0.588 -4.553 -17.771 1.00 90.31 94 ARG A C 1
ATOM 702 O O . ARG A 1 94 ? -0.943 -5.726 -17.814 1.00 90.31 94 ARG A O 1
ATOM 709 N N . GLN A 1 95 ? -0.472 -3.823 -18.886 1.00 87.56 95 GLN A N 1
ATOM 710 C CA . GLN A 1 95 ? -0.722 -4.351 -20.234 1.00 87.56 95 GLN A CA 1
ATOM 711 C C . GLN A 1 95 ? 0.435 -5.198 -20.778 1.00 87.56 95 GLN A C 1
ATOM 713 O O . GLN A 1 95 ? 0.229 -5.979 -21.703 1.00 87.56 95 GLN A O 1
ATOM 718 N N . SER A 1 96 ? 1.647 -5.072 -20.230 1.00 91.25 96 SER A N 1
ATOM 719 C CA . SER A 1 96 ? 2.807 -5.851 -20.674 1.00 91.25 96 SER A CA 1
ATOM 720 C C . SER A 1 96 ? 2.584 -7.355 -20.502 1.00 91.25 96 SER A C 1
ATOM 722 O O . SER A 1 96 ? 2.910 -8.105 -21.419 1.00 91.25 96 SER A O 1
ATOM 724 N N . GLN A 1 97 ? 1.931 -7.781 -19.414 1.00 84.25 97 GLN A N 1
ATOM 725 C CA . GLN A 1 97 ? 1.572 -9.190 -19.189 1.00 84.25 97 GLN A CA 1
ATOM 726 C C . GLN A 1 97 ? 0.623 -9.715 -20.278 1.00 84.25 97 GLN A C 1
ATOM 728 O O . GLN A 1 97 ? 0.870 -10.752 -20.884 1.00 84.25 97 GLN A O 1
ATOM 733 N N . ALA A 1 98 ? -0.405 -8.939 -20.648 1.00 83.94 98 ALA A N 1
ATOM 734 C CA . ALA A 1 98 ? -1.318 -9.304 -21.739 1.00 83.94 98 ALA A CA 1
ATOM 735 C C . ALA A 1 98 ? -0.617 -9.432 -23.108 1.00 83.94 98 ALA A C 1
ATOM 737 O O . ALA A 1 98 ? -1.111 -10.129 -23.993 1.00 83.94 98 ALA A O 1
ATOM 738 N N . ASN A 1 99 ? 0.543 -8.789 -23.274 1.00 86.56 99 ASN A N 1
ATOM 739 C CA . ASN A 1 99 ? 1.395 -8.889 -24.459 1.00 86.56 99 ASN A CA 1
ATOM 740 C C . ASN A 1 99 ? 2.497 -9.964 -24.327 1.00 86.56 99 ASN A C 1
ATOM 742 O O . ASN A 1 99 ? 3.399 -10.019 -25.162 1.00 86.56 99 ASN A O 1
ATOM 746 N N . GLY A 1 100 ? 2.436 -10.812 -23.295 1.00 87.88 100 GLY A N 1
ATOM 747 C CA . GLY A 1 100 ? 3.366 -11.918 -23.056 1.00 87.88 100 GLY A CA 1
ATOM 748 C C . GLY A 1 100 ? 4.673 -11.528 -22.362 1.00 87.88 100 GLY A C 1
ATOM 749 O O . GLY A 1 100 ? 5.604 -12.330 -22.339 1.00 87.88 100 GLY A O 1
ATOM 750 N N . LEU A 1 101 ? 4.771 -10.312 -21.814 1.00 91.75 101 LEU A N 1
ATOM 751 C CA . LEU A 1 101 ? 5.935 -9.855 -21.059 1.00 91.75 101 LEU A CA 1
ATOM 752 C C . LEU A 1 101 ? 5.632 -9.869 -19.558 1.00 91.75 101 LEU A C 1
ATOM 754 O O . LEU A 1 101 ? 5.202 -8.872 -18.974 1.00 91.75 101 LEU A O 1
ATOM 758 N N . GLU A 1 102 ? 5.872 -11.027 -18.951 1.00 91.44 102 GLU A N 1
ATOM 759 C CA . GLU A 1 102 ? 5.661 -11.264 -17.524 1.00 91.44 102 GLU A CA 1
ATOM 760 C C . GLU A 1 102 ? 6.745 -10.616 -16.660 1.00 91.44 102 GLU A C 1
ATOM 762 O O . GLU A 1 102 ? 7.924 -10.599 -17.026 1.00 91.44 102 GLU A O 1
ATOM 767 N N . CYS A 1 103 ? 6.370 -10.168 -15.459 1.00 91.94 103 CYS A N 1
ATOM 768 C CA . CYS A 1 103 ? 7.290 -9.581 -14.478 1.00 91.94 103 CYS A CA 1
ATOM 769 C C . CYS A 1 103 ? 8.457 -10.528 -14.136 1.00 91.94 103 CYS A C 1
ATOM 771 O O . CYS A 1 103 ? 9.607 -10.094 -14.025 1.00 91.94 103 CYS A O 1
ATOM 773 N N . ALA A 1 104 ? 8.170 -11.832 -14.059 1.00 91.88 104 ALA A N 1
ATOM 774 C CA . ALA A 1 104 ? 9.137 -12.894 -13.772 1.00 91.88 104 ALA A CA 1
ATOM 775 C C . ALA A 1 104 ? 10.227 -13.069 -14.850 1.00 91.88 104 ALA A C 1
ATOM 777 O O . ALA A 1 104 ? 11.222 -13.752 -14.617 1.00 91.88 104 ALA A O 1
ATOM 778 N N . THR A 1 105 ? 10.077 -12.438 -16.021 1.00 92.00 105 THR A N 1
ATOM 779 C CA . THR A 1 105 ? 11.124 -12.409 -17.059 1.00 92.00 105 THR A CA 1
ATOM 780 C C . THR A 1 105 ? 12.391 -11.713 -16.552 1.00 92.00 105 THR A C 1
ATOM 782 O O . THR A 1 105 ? 13.499 -12.109 -16.907 1.00 92.00 105 THR A O 1
ATOM 785 N N . CYS A 1 106 ? 12.230 -10.689 -15.706 1.00 91.19 106 CYS A N 1
ATOM 786 C CA . CYS A 1 106 ? 13.333 -9.898 -15.158 1.00 91.19 106 CYS A CA 1
ATOM 787 C C . CYS A 1 106 ? 13.468 -10.061 -13.638 1.00 91.19 106 CYS A C 1
ATOM 789 O O . CYS A 1 106 ? 14.583 -10.126 -13.123 1.00 91.19 106 CYS A O 1
ATOM 791 N N . HIS A 1 107 ? 12.347 -10.126 -12.917 1.00 93.25 107 HIS A N 1
ATOM 792 C CA . HIS A 1 107 ? 12.331 -10.224 -11.460 1.00 93.25 107 HIS A CA 1
ATOM 793 C C . HIS A 1 107 ? 12.406 -11.683 -11.007 1.00 93.25 107 HIS A C 1
ATOM 795 O O . HIS A 1 107 ? 11.664 -12.537 -11.483 1.00 93.25 107 HIS A O 1
ATOM 801 N N . GLN A 1 108 ? 13.318 -11.963 -10.081 1.00 93.00 108 GLN A N 1
ATOM 802 C CA . GLN A 1 108 ? 13.540 -13.294 -9.514 1.00 93.00 108 GLN A CA 1
ATOM 803 C C . GLN A 1 108 ? 12.771 -13.457 -8.192 1.00 93.00 108 GLN A C 1
ATOM 805 O O . GLN A 1 108 ? 12.331 -12.460 -7.620 1.00 93.00 108 GLN A O 1
ATOM 810 N N . PRO A 1 109 ? 12.636 -14.680 -7.642 1.00 93.94 109 PRO A N 1
ATOM 811 C CA . PRO A 1 109 ? 12.016 -14.878 -6.327 1.00 93.94 109 PRO A CA 1
ATOM 812 C C . PRO A 1 109 ? 12.848 -14.329 -5.150 1.00 93.94 109 PRO A C 1
ATOM 814 O O . PRO A 1 109 ? 12.461 -14.489 -3.996 1.00 93.94 109 PRO A O 1
ATOM 817 N N . PHE A 1 110 ? 13.990 -13.698 -5.424 1.00 91.75 110 PHE A N 1
ATOM 818 C CA . PHE A 1 110 ? 14.883 -13.066 -4.460 1.00 91.75 110 PHE A CA 1
ATOM 819 C C . PHE A 1 110 ? 15.546 -11.839 -5.095 1.00 91.75 110 PHE A C 1
ATOM 821 O O . PHE A 1 110 ? 15.668 -11.748 -6.319 1.00 91.75 110 PHE A O 1
ATOM 828 N N . ASN A 1 111 ? 15.999 -10.900 -4.263 1.00 91.62 111 ASN A N 1
ATOM 829 C CA . ASN A 1 111 ? 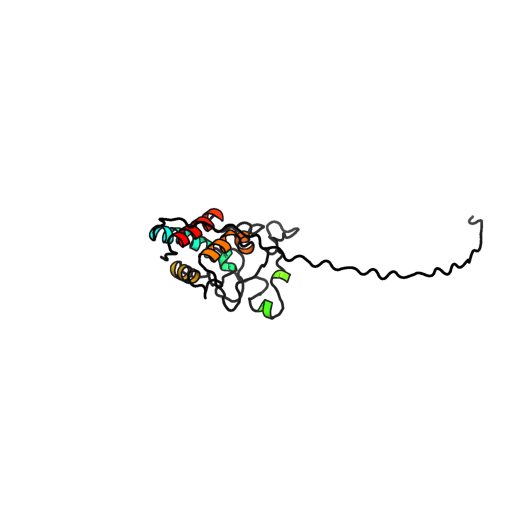16.745 -9.731 -4.725 1.00 91.62 111 ASN A CA 1
ATOM 830 C C . ASN A 1 111 ? 17.994 -10.143 -5.505 1.00 91.62 111 ASN A C 1
ATOM 832 O O . ASN A 1 111 ? 18.790 -10.950 -5.028 1.00 91.62 111 ASN A O 1
ATOM 836 N N . THR A 1 112 ? 18.190 -9.544 -6.676 1.00 86.69 112 THR A N 1
ATOM 837 C CA . THR A 1 112 ? 19.400 -9.762 -7.472 1.00 86.69 112 THR A CA 1
ATOM 838 C C . THR A 1 112 ? 20.432 -8.668 -7.199 1.00 86.69 112 THR A C 1
ATOM 840 O O . THR A 1 112 ? 20.094 -7.499 -7.001 1.00 86.69 112 THR A O 1
ATOM 843 N N . GLU A 1 113 ? 21.708 -9.041 -7.175 1.00 75.88 113 GLU A N 1
ATOM 844 C CA . GLU A 1 113 ? 22.829 -8.105 -7.070 1.00 75.88 113 GLU A CA 1
ATOM 845 C C . GLU A 1 113 ? 23.398 -7.829 -8.467 1.00 75.88 113 GLU A C 1
ATOM 847 O O . GLU A 1 113 ? 23.506 -8.743 -9.287 1.00 75.88 113 GLU A O 1
ATOM 852 N N . VAL A 1 114 ? 23.789 -6.581 -8.755 1.00 68.38 114 VAL A N 1
ATOM 853 C CA . VAL A 1 114 ? 24.597 -6.306 -9.950 1.00 68.38 114 VAL A CA 1
ATOM 854 C C . VAL A 1 114 ? 26.055 -6.600 -9.615 1.00 68.38 114 VAL A C 1
ATOM 856 O O . VAL A 1 114 ? 26.685 -5.886 -8.835 1.00 68.38 114 VAL A O 1
ATOM 859 N N . TYR A 1 115 ? 26.629 -7.627 -10.240 1.00 54.41 115 TYR A N 1
ATOM 860 C CA . TYR A 1 115 ? 28.070 -7.851 -10.169 1.00 54.41 115 TYR A CA 1
ATOM 861 C C . TYR A 1 115 ? 28.821 -6.691 -10.845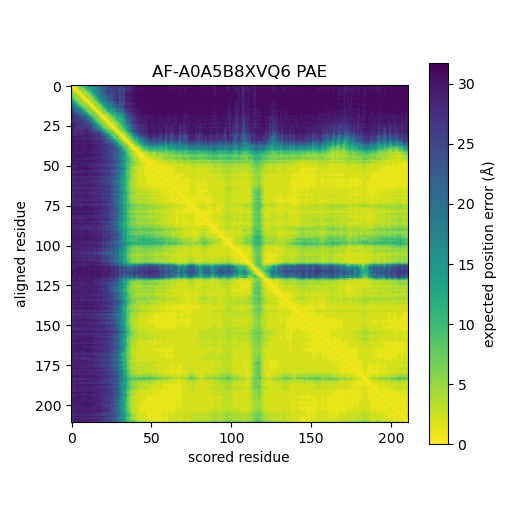 1.00 54.41 115 TYR A C 1
ATOM 863 O O . TYR A 1 115 ? 28.703 -6.486 -12.051 1.00 54.41 115 TYR A O 1
ATOM 871 N N . GLY A 1 116 ? 29.638 -5.960 -10.079 1.00 49.84 116 GLY A N 1
ATOM 872 C CA . GLY A 1 116 ? 30.642 -5.030 -10.617 1.00 49.84 116 GLY A CA 1
ATOM 873 C C . GLY A 1 116 ? 30.276 -3.541 -10.656 1.00 49.84 116 GLY A C 1
ATOM 874 O O . GLY A 1 116 ? 31.086 -2.760 -11.149 1.00 49.84 116 GLY A O 1
ATOM 875 N N . ALA A 1 117 ? 29.128 -3.123 -10.113 1.00 53.22 117 ALA A N 1
ATOM 876 C CA . ALA A 1 117 ? 28.764 -1.708 -9.974 1.00 53.22 117 ALA A CA 1
ATOM 877 C C . ALA A 1 117 ? 28.568 -1.343 -8.488 1.00 53.22 117 ALA A C 1
ATOM 879 O O . ALA A 1 117 ? 27.590 -1.773 -7.874 1.00 53.22 117 ALA A O 1
ATOM 880 N N . PRO A 1 118 ? 29.488 -0.577 -7.868 1.00 45.62 118 PRO A N 1
ATOM 881 C CA . PRO A 1 118 ? 29.340 -0.158 -6.479 1.00 45.62 118 PRO A CA 1
ATOM 882 C C . PRO A 1 118 ? 28.061 0.666 -6.280 1.00 45.62 118 PRO A C 1
ATOM 884 O O . PRO A 1 118 ? 27.918 1.740 -6.857 1.00 45.62 118 PRO A O 1
ATOM 887 N N . GLY A 1 119 ? 27.151 0.176 -5.438 1.00 52.22 119 GLY A N 1
ATOM 888 C CA . GLY A 1 119 ? 25.949 0.902 -5.019 1.00 52.22 119 GLY A CA 1
ATOM 889 C C . GLY A 1 119 ? 24.687 0.683 -5.862 1.00 52.22 119 GLY A C 1
ATOM 890 O O . GLY A 1 119 ? 23.639 1.206 -5.485 1.00 52.22 119 GLY A O 1
ATOM 891 N N . GLU A 1 120 ? 24.754 -0.113 -6.931 1.00 60.12 120 GLU A N 1
ATOM 892 C CA . GLU A 1 120 ? 23.608 -0.451 -7.787 1.00 60.12 120 GLU A CA 1
ATOM 893 C C . GLU A 1 120 ? 23.021 -1.812 -7.377 1.00 60.12 120 GLU A C 1
ATOM 895 O O . GLU A 1 120 ? 23.705 -2.837 -7.373 1.00 60.12 120 GLU A O 1
ATOM 900 N N . ALA A 1 121 ? 21.736 -1.837 -7.022 1.00 70.44 121 ALA A N 1
ATOM 901 C CA . ALA A 1 121 ? 21.012 -3.079 -6.775 1.00 70.44 121 ALA A CA 1
ATOM 902 C C . ALA A 1 121 ? 20.477 -3.626 -8.104 1.00 70.44 121 ALA A C 1
ATOM 904 O O . ALA A 1 121 ? 19.926 -2.861 -8.896 1.00 70.44 121 ALA A O 1
ATOM 905 N N . GLY A 1 122 ? 20.566 -4.939 -8.335 1.00 83.56 122 GLY A N 1
ATOM 906 C CA . GLY A 1 122 ? 19.895 -5.564 -9.477 1.00 83.56 122 GLY A CA 1
ATOM 907 C C . GLY A 1 122 ? 18.373 -5.468 -9.328 1.00 83.56 122 GLY A C 1
ATOM 908 O O . GLY A 1 122 ? 17.885 -4.942 -8.314 1.00 83.56 122 GLY A O 1
ATOM 909 N N . PRO A 1 123 ? 17.591 -5.948 -10.311 1.00 89.25 123 PRO A N 1
ATOM 910 C CA . PRO A 1 123 ? 16.142 -6.042 -10.177 1.00 89.25 123 PRO A CA 1
ATOM 911 C C . PRO A 1 123 ? 15.720 -6.584 -8.796 1.00 89.25 123 PRO A C 1
ATOM 913 O O . PRO A 1 123 ? 16.278 -7.589 -8.331 1.00 89.25 123 PRO A O 1
ATOM 916 N N . PRO A 1 124 ? 14.772 -5.916 -8.109 1.00 92.50 124 PRO A N 1
ATOM 917 C CA . PRO A 1 124 ? 14.230 -6.434 -6.860 1.00 92.50 124 PRO A CA 1
ATOM 918 C C . PRO A 1 124 ? 13.528 -7.768 -7.109 1.00 92.50 124 PRO A C 1
ATOM 920 O O . PRO A 1 124 ? 13.140 -8.063 -8.242 1.00 92.50 124 PRO A O 1
ATOM 923 N N . GLY A 1 125 ? 13.363 -8.575 -6.069 1.00 92.69 125 GLY A N 1
ATOM 924 C CA . GLY A 1 125 ? 12.753 -9.881 -6.247 1.00 92.69 125 GLY A CA 1
ATOM 925 C C . GLY A 1 125 ? 12.182 -10.476 -4.974 1.00 92.69 125 GLY A C 1
ATOM 926 O O . GLY A 1 125 ? 12.792 -10.402 -3.906 1.00 92.69 125 GLY A O 1
ATOM 927 N N . ALA A 1 126 ? 11.014 -11.086 -5.133 1.00 95.44 126 ALA A N 1
ATOM 928 C CA . ALA A 1 126 ? 10.277 -11.866 -4.151 1.00 95.44 126 ALA A CA 1
ATOM 929 C C . ALA A 1 126 ? 9.404 -12.884 -4.913 1.00 95.44 126 ALA A C 1
ATOM 931 O O . ALA A 1 126 ? 9.185 -12.712 -6.121 1.00 95.44 126 ALA A O 1
ATOM 932 N N . PRO A 1 127 ? 8.901 -13.947 -4.262 1.00 95.25 127 PRO A N 1
ATOM 933 C CA . PRO A 1 127 ? 7.888 -14.808 -4.864 1.00 95.25 127 PRO A CA 1
ATOM 934 C C . PRO A 1 127 ? 6.717 -13.984 -5.421 1.00 95.25 127 PRO A C 1
ATOM 936 O O . PRO A 1 127 ? 6.411 -12.917 -4.892 1.00 95.25 127 PRO A O 1
ATOM 939 N N . HIS A 1 128 ? 6.106 -14.468 -6.513 1.00 93.50 128 HIS A N 1
ATOM 940 C CA . HIS A 1 128 ? 4.928 -13.858 -7.156 1.00 93.50 128 HIS A CA 1
ATOM 941 C C . HIS A 1 128 ? 5.038 -12.339 -7.403 1.00 93.50 128 HIS A C 1
ATOM 943 O O . HIS A 1 128 ? 4.049 -11.625 -7.277 1.00 93.50 128 HIS A O 1
ATOM 949 N N . TRP A 1 129 ? 6.228 -11.844 -7.776 1.00 94.69 129 TRP A N 1
ATOM 950 C CA . TRP A 1 129 ? 6.484 -10.424 -8.054 1.00 94.69 129 TRP A CA 1
ATOM 951 C C . TRP A 1 129 ? 5.577 -9.873 -9.162 1.00 94.69 129 TRP A C 1
ATOM 953 O O . TRP A 1 129 ? 5.831 -10.081 -10.349 1.00 94.69 129 TRP A O 1
ATOM 963 N N . GLN A 1 130 ? 4.525 -9.158 -8.773 1.00 93.19 130 GLN A N 1
ATOM 964 C CA . GLN A 1 130 ? 3.517 -8.623 -9.682 1.00 93.19 130 GLN A CA 1
ATOM 965 C C . GLN A 1 130 ? 2.841 -7.389 -9.085 1.00 93.19 130 GLN A C 1
ATOM 967 O O . GLN A 1 130 ? 2.896 -7.148 -7.880 1.00 93.19 130 GLN A O 1
ATOM 972 N N . LEU A 1 131 ? 2.167 -6.623 -9.938 1.00 94.31 131 LEU A N 1
ATOM 973 C CA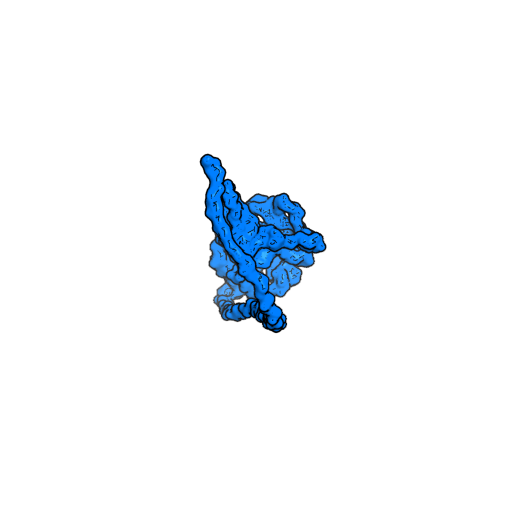 . LEU A 1 131 ? 1.257 -5.580 -9.483 1.00 94.31 131 LEU A CA 1
ATOM 974 C C . LEU A 1 131 ? -0.118 -6.176 -9.146 1.00 94.31 131 LEU A C 1
ATOM 976 O O . LEU A 1 13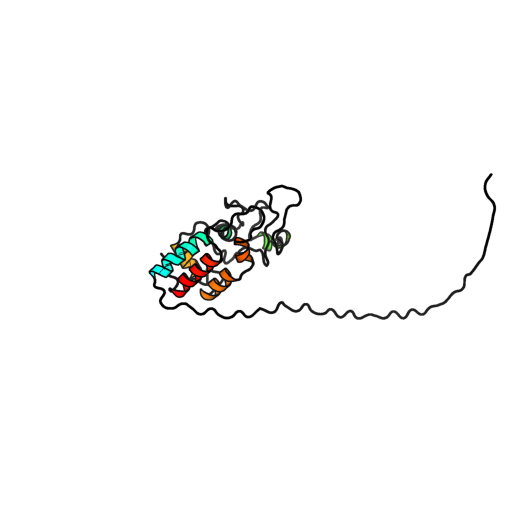1 ? -0.426 -7.284 -9.589 1.00 94.31 131 LEU A O 1
ATOM 980 N N . PRO A 1 132 ? -0.986 -5.422 -8.446 1.00 94.00 132 PRO A N 1
ATOM 981 C CA . PRO A 1 132 ? -2.419 -5.698 -8.415 1.00 94.00 132 PRO A CA 1
ATOM 982 C C . PRO A 1 132 ? -2.993 -6.042 -9.807 1.00 94.00 132 PRO A C 1
ATOM 984 O O . PRO A 1 132 ? -2.444 -5.641 -10.838 1.00 94.00 132 PRO A O 1
ATOM 987 N N . PRO A 1 133 ? -4.103 -6.773 -9.906 1.00 91.62 133 PRO A N 1
ATOM 988 C CA . PRO A 1 133 ? -4.693 -7.031 -11.208 1.00 91.62 133 PRO A CA 1
ATOM 989 C C . PRO A 1 133 ? -5.275 -5.732 -11.797 1.00 91.62 133 PRO A C 1
ATOM 991 O O . PRO A 1 133 ? -5.579 -4.771 -11.088 1.00 91.62 133 PRO A O 1
ATOM 994 N N . LYS A 1 134 ? -5.386 -5.666 -13.127 1.00 90.69 134 LYS A N 1
ATOM 995 C CA . LYS A 1 134 ? -5.822 -4.453 -13.845 1.00 90.69 134 LYS A CA 1
ATOM 996 C C . LYS A 1 134 ? -7.247 -4.017 -13.489 1.00 90.69 134 LYS A C 1
ATOM 998 O O . LYS A 1 134 ? -7.543 -2.828 -13.486 1.00 90.69 134 LYS A O 1
ATOM 1003 N N . ASP A 1 135 ? -8.126 -4.971 -13.222 1.00 92.69 135 ASP A N 1
ATOM 1004 C CA . ASP A 1 135 ? -9.516 -4.740 -12.826 1.00 92.69 135 ASP A CA 1
ATOM 1005 C C . ASP A 1 135 ? -9.661 -4.275 -11.368 1.00 92.69 135 ASP A C 1
ATOM 1007 O O . ASP A 1 135 ? -10.697 -3.718 -11.014 1.00 92.69 135 ASP A O 1
ATOM 1011 N N . MET A 1 136 ? -8.619 -4.433 -10.544 1.00 95.38 136 MET A N 1
ATOM 1012 C CA . MET A 1 136 ? -8.572 -3.943 -9.169 1.00 95.38 136 MET A CA 1
ATOM 1013 C C . MET A 1 136 ? -7.166 -3.413 -8.828 1.00 95.38 136 MET A C 1
ATOM 1015 O O . MET A 1 136 ? -6.397 -4.078 -8.132 1.00 95.38 136 MET A O 1
ATOM 1019 N N . PRO A 1 137 ? -6.802 -2.203 -9.299 1.00 93.19 137 PRO A N 1
ATOM 1020 C CA . PRO A 1 137 ? -5.444 -1.667 -9.172 1.00 93.19 137 PRO A CA 1
ATOM 1021 C C . PRO A 1 137 ? -5.035 -1.322 -7.732 1.00 93.19 137 PRO A C 1
ATOM 1023 O O . PRO A 1 137 ? -3.851 -1.097 -7.490 1.00 93.19 137 PRO A O 1
ATOM 1026 N N . MET A 1 138 ? -5.993 -1.292 -6.790 1.00 97.25 138 MET A N 1
ATOM 1027 C CA . MET A 1 138 ? -5.775 -1.023 -5.361 1.00 97.25 138 MET A CA 1
ATOM 1028 C C . MET A 1 138 ? -4.927 0.239 -5.130 1.00 97.25 138 MET A C 1
ATOM 1030 O O . MET A 1 138 ? -3.907 0.185 -4.461 1.00 97.25 138 MET A O 1
ATOM 1034 N N . VAL A 1 139 ? -5.306 1.373 -5.724 1.00 98.12 139 VAL A N 1
ATOM 1035 C CA . VAL A 1 139 ? -4.479 2.596 -5.751 1.00 98.12 139 VAL A CA 1
ATOM 1036 C C . VAL A 1 139 ? -4.226 3.148 -4.344 1.00 98.12 139 VAL A C 1
ATOM 1038 O O . VAL A 1 139 ? -5.183 3.391 -3.608 1.00 98.12 139 VAL A O 1
ATOM 1041 N N . PHE A 1 140 ? -2.956 3.380 -3.995 1.00 98.38 140 PHE A N 1
ATOM 1042 C CA . PHE A 1 140 ? -2.527 4.052 -2.754 1.00 98.38 140 PHE A CA 1
ATOM 1043 C C . PHE A 1 140 ? -1.952 5.443 -3.023 1.00 98.38 140 PHE A C 1
ATOM 1045 O O . PHE A 1 140 ? -2.106 6.339 -2.196 1.00 98.38 140 PHE A O 1
ATOM 1052 N N . GLN A 1 141 ? -1.306 5.630 -4.177 1.00 97.94 141 GLN A N 1
ATOM 1053 C CA . GLN A 1 141 ? -0.756 6.919 -4.582 1.00 97.94 141 GLN A CA 1
ATOM 1054 C C . GLN A 1 141 ? -1.829 8.016 -4.533 1.00 97.94 141 GLN A C 1
ATOM 1056 O O . GLN A 1 141 ? -2.947 7.819 -5.008 1.00 97.94 141 GLN A O 1
ATOM 1061 N N . ASP A 1 142 ? -1.469 9.157 -3.944 1.00 96.25 142 ASP A N 1
ATOM 1062 C CA . ASP A 1 142 ? -2.308 10.352 -3.783 1.00 96.25 142 ASP A CA 1
ATOM 1063 C C . ASP A 1 142 ? -3.605 10.156 -2.972 1.00 96.25 142 ASP A C 1
ATOM 1065 O O . ASP A 1 142 ? -4.413 11.080 -2.873 1.00 96.25 142 ASP A O 1
ATOM 1069 N N . ARG A 1 143 ? -3.812 8.989 -2.343 1.00 98.19 143 ARG A N 1
ATOM 1070 C CA . ARG A 1 143 ? -4.935 8.775 -1.424 1.00 98.19 143 ARG A CA 1
ATOM 1071 C C . ARG A 1 143 ? -4.698 9.504 -0.110 1.00 98.19 143 ARG A C 1
ATOM 1073 O O . ARG A 1 143 ? -3.640 9.382 0.497 1.00 98.19 143 ARG A O 1
ATOM 1080 N N . THR A 1 144 ? -5.723 10.194 0.373 1.00 98.69 144 THR A N 1
ATOM 1081 C CA . THR A 1 144 ? -5.742 10.736 1.736 1.00 98.69 144 THR A CA 1
ATOM 1082 C C . THR A 1 144 ? -5.896 9.619 2.783 1.00 98.69 144 THR A C 1
ATOM 1084 O O . THR A 1 144 ? -6.355 8.519 2.448 1.00 98.69 144 THR A O 1
ATOM 1087 N N . PRO A 1 145 ? -5.594 9.883 4.073 1.00 98.75 145 PRO A N 1
ATOM 1088 C CA . PRO A 1 145 ? -5.786 8.902 5.142 1.00 98.75 145 PRO A CA 1
ATOM 1089 C C . PRO A 1 145 ? -7.202 8.323 5.209 1.00 98.75 145 PRO A C 1
ATOM 1091 O O . PRO A 1 145 ? -7.358 7.114 5.368 1.00 98.75 145 PRO A O 1
ATOM 1094 N N . THR A 1 146 ? -8.233 9.160 5.058 1.00 98.75 146 THR A N 1
ATOM 1095 C CA . THR A 1 146 ? -9.636 8.722 5.099 1.00 98.75 146 THR A CA 1
ATOM 1096 C C . THR A 1 146 ? -9.997 7.881 3.872 1.00 98.75 146 THR A C 1
ATOM 1098 O O . THR A 1 146 ? -10.622 6.831 4.014 1.00 98.75 146 THR A O 1
ATOM 1101 N N . GLU A 1 147 ? -9.576 8.282 2.667 1.00 98.81 147 GLU A N 1
ATOM 1102 C CA . GLU A 1 147 ? -9.883 7.531 1.442 1.00 98.81 147 GLU A CA 1
ATOM 1103 C C . GLU A 1 147 ? -9.236 6.146 1.431 1.00 98.81 147 GLU A C 1
ATOM 1105 O O . GLU A 1 147 ? -9.895 5.173 1.066 1.00 98.81 147 GLU A O 1
ATOM 1110 N N . LEU A 1 148 ? -7.966 6.042 1.838 1.00 98.88 148 LEU A N 1
ATOM 1111 C CA . LEU A 1 148 ? -7.276 4.754 1.868 1.00 98.88 148 LEU A CA 1
ATOM 1112 C C . LEU A 1 148 ? -7.859 3.828 2.946 1.00 98.88 148 LEU A C 1
ATOM 1114 O O . LEU A 1 148 ? -8.021 2.634 2.702 1.00 98.88 148 LEU A O 1
ATOM 1118 N N . CYS A 1 149 ? -8.259 4.378 4.096 1.00 98.88 149 CYS A N 1
ATOM 1119 C CA . CYS A 1 149 ? -8.921 3.613 5.152 1.00 98.88 149 CYS A CA 1
ATOM 1120 C C . CYS A 1 149 ? -10.238 2.996 4.664 1.00 98.88 149 CYS A C 1
ATOM 1122 O O . CYS A 1 149 ? -10.454 1.786 4.769 1.00 98.88 149 CYS A O 1
ATOM 1124 N N . GLU A 1 150 ? -11.107 3.813 4.062 1.00 98.75 150 GLU A N 1
ATOM 1125 C CA . GLU A 1 150 ? -12.386 3.342 3.524 1.00 98.75 150 GLU A CA 1
ATO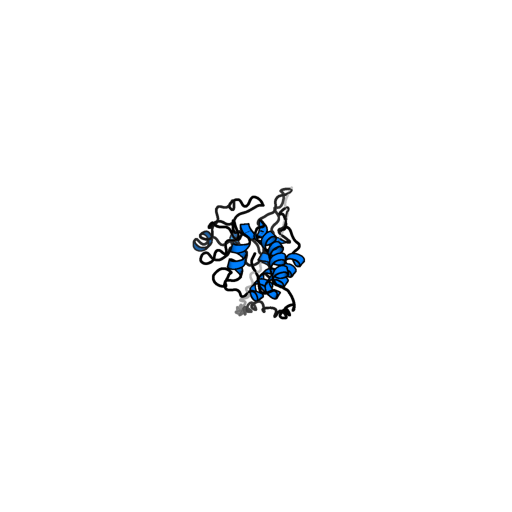M 1126 C C . GLU A 1 150 ? -12.214 2.429 2.301 1.00 98.75 150 GLU A C 1
ATOM 1128 O O . GLU A 1 150 ? -13.069 1.586 2.026 1.00 98.75 150 GLU A O 1
ATOM 1133 N N . GLN A 1 151 ? -11.109 2.552 1.561 1.00 98.62 151 GLN A N 1
ATOM 1134 C CA . GLN A 1 151 ? -10.751 1.609 0.503 1.00 98.62 151 GLN A CA 1
ATOM 1135 C C . GLN A 1 151 ? -10.440 0.223 1.081 1.00 98.62 151 GLN A C 1
ATOM 1137 O O . GLN A 1 151 ? -11.040 -0.757 0.646 1.00 98.62 151 GLN A O 1
ATOM 1142 N N . LEU A 1 152 ? -9.563 0.123 2.087 1.00 98.56 152 LEU A N 1
ATOM 1143 C CA . LEU A 1 152 ? -9.169 -1.173 2.656 1.00 98.56 152 LEU A CA 1
ATOM 1144 C C . LEU A 1 152 ? -10.312 -1.907 3.359 1.00 98.56 152 LEU A C 1
ATOM 1146 O O . LEU A 1 152 ? -10.323 -3.134 3.382 1.00 98.56 152 LEU A O 1
ATOM 1150 N N . LYS A 1 153 ? -11.303 -1.186 3.887 1.00 98.50 153 LYS A N 1
ATOM 1151 C CA . LYS A 1 153 ? -12.495 -1.787 4.508 1.00 98.50 153 LYS A CA 1
ATOM 1152 C C . LYS A 1 153 ? -13.461 -2.416 3.506 1.00 98.50 153 LYS A C 1
ATOM 1154 O O . LYS A 1 153 ? -14.368 -3.137 3.918 1.00 98.50 153 LYS A O 1
ATOM 1159 N N . ARG A 1 154 ? -13.323 -2.125 2.209 1.00 98.25 154 ARG A N 1
ATOM 1160 C CA . ARG A 1 154 ? -14.239 -2.594 1.165 1.00 98.25 154 ARG A CA 1
ATOM 1161 C C . ARG A 1 154 ? -13.583 -3.731 0.378 1.00 98.25 154 ARG A C 1
ATOM 1163 O O . ARG A 1 154 ? -12.681 -3.460 -0.411 1.00 98.25 154 ARG A O 1
ATOM 1170 N N . PRO A 1 155 ? -14.067 -4.986 0.503 1.00 97.81 155 PRO A N 1
ATOM 1171 C CA . PRO A 1 155 ? -13.518 -6.126 -0.234 1.00 97.81 155 PRO A CA 1
ATOM 1172 C C . PRO A 1 155 ? -13.414 -5.900 -1.749 1.00 97.81 155 PRO A C 1
ATOM 1174 O O . PRO A 1 155 ? -12.444 -6.298 -2.389 1.00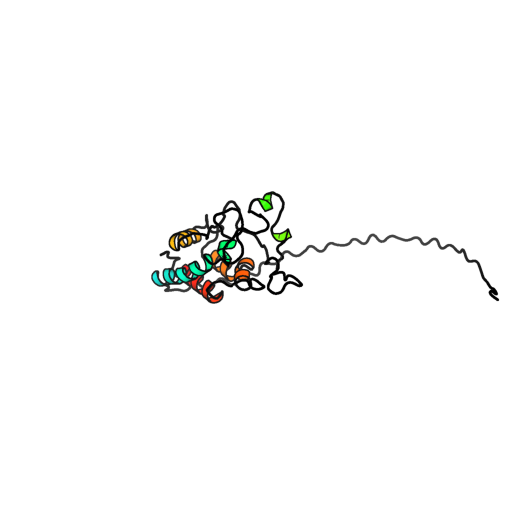 97.81 155 PRO A O 1
ATOM 1177 N N . ALA A 1 156 ? -14.388 -5.185 -2.316 1.00 97.06 156 ALA A N 1
ATOM 1178 C CA . ALA A 1 156 ? -14.419 -4.839 -3.734 1.00 97.06 156 ALA A CA 1
ATOM 1179 C C . ALA A 1 156 ? -13.251 -3.942 -4.195 1.00 97.06 156 ALA A C 1
ATOM 1181 O O . ALA A 1 156 ? -13.041 -3.813 -5.396 1.00 97.06 156 ALA A O 1
ATOM 1182 N N . ASP A 1 157 ? -12.497 -3.340 -3.269 1.00 97.38 157 ASP A N 1
ATOM 1183 C CA . ASP A 1 157 ? -11.412 -2.403 -3.562 1.00 97.38 157 ASP A CA 1
ATOM 1184 C C . ASP A 1 157 ? -10.058 -2.806 -2.931 1.00 97.38 157 ASP A C 1
ATOM 1186 O O . ASP A 1 157 ? -9.090 -2.047 -3.030 1.00 97.38 157 ASP A O 1
ATOM 1190 N N . ASN A 1 158 ? -9.962 -3.978 -2.283 1.00 97.75 158 ASN A N 1
ATOM 1191 C CA . ASN A 1 158 ? -8.792 -4.396 -1.483 1.00 97.75 158 ASN A CA 1
ATOM 1192 C C . ASN A 1 158 ? -8.225 -5.792 -1.844 1.00 97.75 158 ASN A C 1
ATOM 1194 O O . ASN A 1 158 ? -7.454 -6.381 -1.085 1.00 97.75 158 ASN A O 1
ATOM 1198 N N . GLY A 1 159 ? -8.651 -6.356 -2.972 1.00 96.25 159 GLY A N 1
ATOM 1199 C CA . GLY A 1 159 ? -8.298 -7.713 -3.390 1.00 96.25 159 GLY A CA 1
ATOM 1200 C C . GLY A 1 159 ? -9.246 -8.791 -2.861 1.00 96.25 159 GLY A C 1
ATOM 1201 O O . GLY A 1 159 ? -8.811 -9.934 -2.708 1.00 96.25 159 GLY A O 1
ATOM 1202 N N . ASN A 1 160 ? -10.512 -8.440 -2.595 1.00 97.88 160 ASN A N 1
ATOM 1203 C CA . ASN A 1 160 ? -11.562 -9.312 -2.055 1.00 97.88 160 ASN A CA 1
ATOM 1204 C C . ASN A 1 160 ? -11.223 -9.923 -0.689 1.00 97.88 160 ASN A C 1
ATOM 1206 O O . ASN A 1 160 ? -11.598 -11.060 -0.421 1.00 97.88 160 ASN A O 1
ATOM 1210 N N . LYS A 1 161 ? -10.507 -9.178 0.155 1.00 97.75 161 LYS A N 1
ATOM 1211 C CA . LYS A 1 161 ? -10.072 -9.618 1.483 1.00 97.75 161 LYS A CA 1
ATOM 1212 C C . LYS A 1 161 ? -10.989 -9.087 2.577 1.00 97.75 161 LYS A C 1
ATOM 1214 O O . LYS A 1 161 ? -11.425 -7.934 2.524 1.00 97.75 161 LYS A O 1
ATOM 1219 N N . SER A 1 162 ? -11.244 -9.901 3.595 1.00 98.00 162 SER A N 1
ATOM 1220 C CA . SER A 1 162 ? -11.704 -9.409 4.894 1.00 98.00 162 SER A CA 1
ATOM 1221 C C . SER A 1 162 ? -10.597 -8.602 5.589 1.00 98.00 162 SER A C 1
ATOM 1223 O O . SER A 1 162 ? -9.441 -8.602 5.163 1.00 98.00 162 SER A O 1
ATOM 1225 N N . LEU A 1 163 ? -10.931 -7.906 6.677 1.00 97.81 163 LEU A N 1
ATOM 1226 C CA . LEU A 1 163 ? -9.929 -7.186 7.469 1.00 97.81 163 LEU A CA 1
ATOM 1227 C C . LEU A 1 163 ? -8.920 -8.146 8.118 1.00 97.81 163 LEU A C 1
ATOM 1229 O O . LEU A 1 163 ? -7.736 -7.837 8.203 1.00 97.81 163 LEU A O 1
ATOM 1233 N N . GLU A 1 164 ? -9.370 -9.330 8.520 1.00 96.12 164 GLU A N 1
ATOM 1234 C CA . GLU A 1 164 ? -8.528 -10.395 9.063 1.00 96.12 164 GLU A CA 1
ATOM 1235 C C . GLU A 1 164 ? -7.597 -10.968 7.988 1.00 96.12 164 GLU A C 1
ATOM 1237 O O . GLU A 1 164 ? -6.405 -11.134 8.233 1.00 96.12 164 GLU A O 1
ATOM 1242 N N . GLU A 1 165 ? -8.099 -11.191 6.770 1.00 97.50 165 GLU A N 1
ATOM 1243 C CA . GLU A 1 165 ? -7.262 -11.615 5.640 1.00 97.50 165 GLU A CA 1
ATOM 1244 C C . GLU A 1 165 ? -6.257 -10.530 5.225 1.00 97.50 165 GLU A C 1
ATOM 1246 O O . GLU A 1 165 ? -5.168 -10.848 4.742 1.00 97.50 165 GLU A O 1
ATOM 1251 N N . LEU A 1 166 ? -6.588 -9.247 5.416 1.00 97.94 166 LEU A N 1
ATOM 1252 C CA . LEU A 1 166 ? -5.631 -8.156 5.242 1.00 97.94 166 LEU A CA 1
ATOM 1253 C C . LEU A 1 166 ? -4.535 -8.188 6.309 1.00 97.94 166 LEU A C 1
ATOM 1255 O O . LEU A 1 166 ? -3.375 -8.032 5.938 1.00 97.94 166 LEU A O 1
ATOM 1259 N N . VAL A 1 167 ? -4.872 -8.439 7.582 1.00 97.94 167 VAL A N 1
ATOM 1260 C CA . VAL A 1 167 ? -3.873 -8.664 8.646 1.00 97.94 167 VAL A CA 1
ATOM 1261 C C . VAL A 1 167 ? -2.940 -9.803 8.235 1.00 97.94 167 VAL A C 1
ATOM 1263 O O . VAL A 1 167 ? -1.732 -9.608 8.165 1.00 97.94 167 VAL A O 1
ATOM 1266 N N . GLU A 1 168 ? -3.479 -10.967 7.861 1.00 97.00 168 GLU A N 1
ATOM 1267 C CA . GLU A 1 168 ? -2.655 -12.100 7.419 1.00 97.00 168 GLU A CA 1
ATOM 1268 C C . GLU A 1 168 ? -1.758 -11.750 6.225 1.00 97.00 168 GLU A C 1
ATOM 1270 O O . GLU A 1 168 ? -0.585 -12.134 6.187 1.00 97.00 168 GLU A O 1
ATOM 1275 N N . HIS A 1 169 ? -2.297 -11.016 5.250 1.00 96.81 169 HIS A N 1
ATOM 1276 C CA . HIS A 1 169 ? -1.548 -10.579 4.080 1.00 96.81 169 HIS A CA 1
ATOM 1277 C C . HIS A 1 169 ? -0.367 -9.686 4.471 1.00 96.81 169 HIS A C 1
ATOM 1279 O O . HIS A 1 169 ? 0.759 -9.961 4.056 1.00 96.81 169 HIS A O 1
ATOM 1285 N N . VAL A 1 170 ? -0.589 -8.661 5.301 1.00 97.44 170 VAL A N 1
ATOM 1286 C CA . VAL A 1 170 ? 0.493 -7.755 5.703 1.00 97.44 170 VAL A CA 1
ATOM 1287 C C . VAL A 1 170 ? 1.521 -8.424 6.609 1.00 97.44 170 VAL A C 1
ATOM 1289 O O . VAL A 1 170 ? 2.687 -8.035 6.590 1.00 97.44 170 VAL A O 1
ATOM 1292 N N . THR A 1 171 ? 1.127 -9.449 7.366 1.00 97.31 171 THR A N 1
ATOM 1293 C CA . THR A 1 171 ? 2.032 -10.185 8.255 1.00 97.31 171 THR A CA 1
ATOM 1294 C C . THR A 1 171 ? 2.893 -11.204 7.508 1.00 97.31 171 THR A C 1
ATOM 1296 O O . THR A 1 171 ? 4.063 -11.371 7.850 1.00 97.31 171 THR A O 1
ATOM 1299 N N . PHE A 1 172 ? 2.348 -11.908 6.510 1.00 96.56 172 PHE A N 1
ATOM 1300 C CA . PHE A 1 172 ? 2.979 -13.135 6.000 1.00 96.56 172 PHE A CA 1
ATOM 1301 C C . PHE A 1 172 ? 3.275 -13.164 4.501 1.00 96.56 172 PHE A C 1
ATOM 1303 O O . PHE A 1 172 ? 3.986 -14.069 4.056 1.00 96.56 172 PHE A O 1
ATOM 1310 N N . ASP A 1 173 ? 2.731 -12.247 3.700 1.00 96.94 173 ASP A N 1
ATOM 1311 C CA . ASP A 1 173 ? 2.973 -12.266 2.259 1.00 96.94 173 ASP A CA 1
ATOM 1312 C C . ASP A 1 173 ? 4.438 -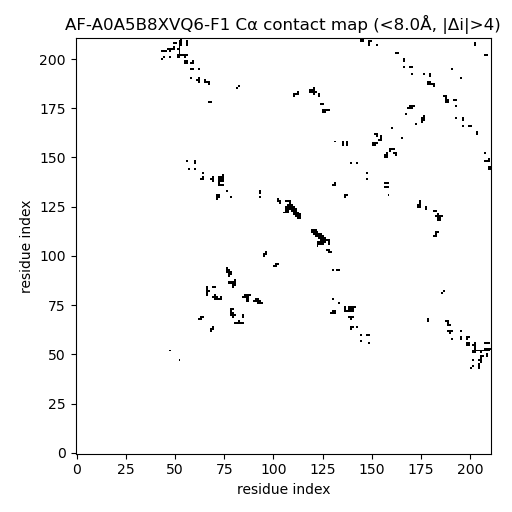11.923 1.950 1.00 96.94 173 ASP A C 1
ATOM 1314 O O . ASP A 1 173 ? 4.946 -10.867 2.327 1.00 96.94 173 ASP A O 1
ATOM 1318 N N . ALA A 1 174 ? 5.134 -12.818 1.244 1.00 96.69 174 ALA A N 1
ATOM 1319 C CA . ALA A 1 174 ? 6.550 -12.653 0.927 1.00 96.69 174 ALA A CA 1
ATOM 1320 C C . ALA A 1 174 ? 6.841 -11.408 0.067 1.00 96.69 174 ALA A C 1
ATOM 1322 O O . ALA A 1 174 ? 7.912 -10.812 0.205 1.00 96.69 174 ALA A O 1
ATOM 1323 N N . LEU A 1 175 ? 5.901 -10.995 -0.791 1.00 96.69 175 LEU A N 1
ATOM 1324 C CA . LEU A 1 175 ? 6.021 -9.777 -1.590 1.00 96.69 175 LEU A CA 1
ATOM 1325 C C . LEU A 1 175 ? 5.862 -8.521 -0.721 1.00 96.69 175 LEU A C 1
ATOM 1327 O O . LEU A 1 175 ? 6.550 -7.531 -0.956 1.00 96.69 175 LEU A O 1
ATOM 1331 N N . VAL A 1 176 ? 5.018 -8.567 0.315 1.00 97.31 176 VAL A N 1
ATOM 1332 C CA . VAL A 1 176 ? 4.899 -7.474 1.297 1.00 97.31 176 VAL A CA 1
ATOM 1333 C C . VAL A 1 176 ? 6.146 -7.407 2.179 1.00 97.31 176 VAL A C 1
ATOM 1335 O O . VAL A 1 176 ? 6.751 -6.343 2.320 1.00 97.31 176 VAL A O 1
ATOM 1338 N N . LEU A 1 177 ? 6.589 -8.549 2.713 1.00 97.44 177 LEU A N 1
ATOM 1339 C CA . LEU A 1 177 ? 7.778 -8.662 3.565 1.00 97.44 177 LEU A CA 1
ATOM 1340 C C . LEU A 1 177 ? 9.057 -8.172 2.873 1.00 97.44 177 LEU A C 1
ATOM 1342 O O . LEU A 1 177 ? 9.948 -7.626 3.531 1.00 97.44 177 LEU A O 1
ATOM 1346 N N . TRP A 1 178 ? 9.142 -8.299 1.543 1.00 96.56 178 TRP A N 1
ATOM 1347 C CA . TRP A 1 178 ? 10.232 -7.717 0.756 1.00 96.56 178 TRP A CA 1
ATOM 1348 C C . TRP A 1 178 ? 10.425 -6.216 1.027 1.00 96.56 178 TRP A C 1
ATOM 1350 O O . TRP A 1 178 ? 11.563 -5.749 1.016 1.00 96.56 178 TRP A O 1
ATOM 1360 N N . GLY A 1 179 ? 9.364 -5.467 1.354 1.00 96.81 179 GLY A N 1
ATOM 1361 C CA . GLY A 1 179 ? 9.454 -4.043 1.688 1.00 96.81 179 GLY A CA 1
ATOM 1362 C C . GLY A 1 179 ? 10.473 -3.733 2.792 1.00 96.81 179 GLY A C 1
ATOM 1363 O O . GLY A 1 179 ? 11.158 -2.713 2.725 1.00 96.81 179 GLY A O 1
ATOM 1364 N N . TRP A 1 180 ? 10.658 -4.644 3.754 1.00 97.88 180 TRP A N 1
ATOM 1365 C CA . TRP A 1 180 ? 11.622 -4.501 4.855 1.00 97.88 180 TRP A CA 1
ATOM 1366 C C . TRP A 1 180 ? 12.990 -5.137 4.583 1.00 97.88 180 TRP A C 1
ATOM 1368 O O . TRP A 1 180 ? 13.950 -4.878 5.321 1.00 97.88 180 TRP A O 1
ATOM 1378 N N . ASN A 1 181 ? 13.111 -5.902 3.496 1.00 94.94 181 ASN A N 1
ATOM 1379 C CA . ASN A 1 181 ? 14.369 -6.434 2.980 1.00 94.94 181 ASN A CA 1
ATOM 1380 C C . ASN A 1 181 ? 14.510 -6.186 1.460 1.00 94.94 181 ASN A C 1
ATOM 1382 O O . ASN A 1 181 ? 14.558 -7.138 0.673 1.00 94.94 181 ASN A O 1
ATOM 1386 N N . PRO A 1 182 ? 14.587 -4.917 1.014 1.00 92.31 182 PRO A N 1
ATOM 1387 C CA . PRO A 1 182 ? 14.431 -4.574 -0.402 1.00 92.31 182 PRO A CA 1
ATOM 1388 C C . PRO A 1 182 ? 15.698 -4.787 -1.255 1.00 92.31 182 PRO A C 1
ATOM 1390 O O . PRO A 1 182 ? 15.678 -4.579 -2.473 1.00 92.31 182 PRO A O 1
ATOM 1393 N N . GLY A 1 183 ? 16.809 -5.195 -0.630 1.00 88.81 183 GLY A N 1
ATOM 1394 C CA . GLY A 1 183 ? 18.104 -5.411 -1.275 1.00 88.81 183 GLY A CA 1
ATOM 1395 C C . GLY A 1 183 ? 18.821 -4.121 -1.699 1.00 88.81 183 GLY A C 1
ATOM 1396 O O . GLY A 1 183 ? 18.206 -3.086 -1.970 1.00 88.81 183 GLY A O 1
ATOM 1397 N N . GLY A 1 184 ? 20.152 -4.198 -1.777 1.00 85.25 184 GLY A N 1
ATOM 1398 C CA . GLY A 1 184 ? 21.025 -3.068 -2.109 1.00 85.25 184 GLY A CA 1
ATOM 1399 C C . GLY A 1 184 ? 20.790 -1.839 -1.224 1.00 85.25 184 GLY A C 1
ATOM 1400 O O . GLY A 1 184 ? 20.666 -1.970 -0.011 1.00 85.25 184 GLY A O 1
ATOM 1401 N N . ASN A 1 185 ? 20.721 -0.651 -1.835 1.00 85.00 185 ASN A N 1
ATOM 1402 C CA . ASN A 1 185 ? 20.587 0.636 -1.133 1.00 85.00 185 ASN A CA 1
ATOM 1403 C C . ASN A 1 185 ? 19.146 1.182 -1.094 1.00 85.00 185 ASN A C 1
ATOM 1405 O O . ASN A 1 185 ? 18.945 2.377 -0.880 1.00 85.00 185 ASN A O 1
ATOM 1409 N N . ARG A 1 186 ? 18.134 0.343 -1.352 1.00 90.06 186 ARG A N 1
ATOM 1410 C CA . ARG A 1 186 ? 16.728 0.774 -1.307 1.00 90.06 186 ARG A CA 1
ATOM 1411 C C . ARG A 1 186 ? 16.322 1.085 0.134 1.00 90.06 186 ARG A C 1
ATOM 1413 O O . ARG A 1 186 ? 16.644 0.326 1.047 1.00 90.06 186 ARG A O 1
ATOM 1420 N N . THR A 1 187 ? 15.607 2.188 0.334 1.00 94.06 187 THR A N 1
ATOM 1421 C CA . THR A 1 187 ? 15.106 2.574 1.658 1.00 94.06 187 THR A CA 1
ATOM 1422 C C . THR A 1 187 ? 13.981 1.649 2.113 1.00 94.06 187 THR A C 1
ATOM 1424 O O . THR A 1 187 ? 13.278 1.046 1.301 1.00 94.06 187 THR A O 1
ATOM 1427 N N . LYS A 1 188 ? 13.833 1.521 3.431 1.00 97.38 188 LYS A N 1
ATOM 1428 C CA . LYS A 1 188 ? 12.745 0.777 4.075 1.00 97.38 188 LYS A CA 1
ATOM 1429 C C . LYS A 1 188 ? 11.546 1.705 4.336 1.00 97.38 188 LYS A C 1
ATOM 1431 O O . LYS A 1 188 ? 11.719 2.924 4.285 1.00 97.38 188 LYS A O 1
ATOM 1436 N N . PRO A 1 189 ? 10.355 1.159 4.643 1.00 98.19 189 PRO A N 1
ATOM 1437 C CA . PRO A 1 189 ? 9.237 1.945 5.158 1.00 98.19 189 PRO A CA 1
ATOM 1438 C C . PRO A 1 189 ? 9.602 2.690 6.462 1.00 98.19 189 PRO A C 1
ATOM 1440 O O . PRO A 1 189 ? 10.587 2.328 7.110 1.00 98.19 189 PRO A O 1
ATOM 1443 N N . PRO A 1 190 ? 8.823 3.714 6.866 1.00 97.44 190 PRO A N 1
ATOM 1444 C CA . PRO A 1 190 ? 9.122 4.551 8.037 1.00 97.44 190 PRO A CA 1
ATOM 1445 C C . PRO A 1 190 ? 9.010 3.835 9.397 1.00 97.44 190 PRO A C 1
ATOM 1447 O O . PRO A 1 190 ? 9.538 4.350 10.379 1.00 97.44 190 PRO A O 1
ATOM 1450 N N . HIS A 1 191 ? 8.390 2.651 9.449 1.00 98.44 191 HIS A N 1
ATOM 1451 C CA . HIS A 1 191 ? 8.202 1.835 10.658 1.00 98.44 191 HIS A CA 1
ATOM 1452 C C . HIS A 1 191 ? 8.769 0.425 10.477 1.00 98.44 191 HIS A C 1
ATOM 1454 O O . HIS A 1 191 ? 8.954 -0.036 9.344 1.00 98.44 191 HIS A O 1
ATOM 1460 N N . SER A 1 192 ? 9.046 -0.276 11.583 1.00 98.62 192 SER A N 1
ATOM 1461 C CA . SER A 1 192 ? 9.391 -1.702 11.522 1.00 98.62 192 SER A CA 1
ATOM 1462 C C . SER A 1 192 ? 8.203 -2.530 11.012 1.00 98.62 192 SER A C 1
ATOM 1464 O O . SER A 1 192 ? 7.069 -2.047 10.958 1.00 98.62 192 SER A O 1
ATOM 1466 N N . HIS A 1 193 ? 8.458 -3.765 10.573 1.00 98.62 193 HIS A N 1
ATOM 1467 C CA . HIS A 1 193 ? 7.375 -4.631 10.098 1.00 98.62 193 HIS A CA 1
ATOM 1468 C C . HIS A 1 193 ? 6.485 -5.042 11.268 1.00 98.62 193 HIS A C 1
ATOM 1470 O O . HIS A 1 193 ? 5.266 -5.071 11.141 1.00 98.62 193 HIS A O 1
ATOM 1476 N N . GLU A 1 194 ? 7.103 -5.271 12.421 1.00 98.50 194 GLU A N 1
ATOM 1477 C CA . GLU A 1 194 ? 6.448 -5.603 13.673 1.00 98.50 194 GLU A CA 1
ATOM 1478 C C . GLU A 1 194 ? 5.504 -4.480 14.126 1.00 98.50 194 GLU A C 1
ATOM 1480 O O . GLU A 1 194 ? 4.331 -4.751 14.377 1.00 98.50 194 GLU A O 1
ATOM 1485 N N . ASP A 1 195 ? 5.967 -3.223 14.131 1.00 98.69 195 ASP A N 1
ATOM 1486 C CA . ASP A 1 195 ? 5.135 -2.062 14.494 1.00 98.69 195 ASP A CA 1
ATOM 1487 C C . ASP A 1 195 ? 3.992 -1.856 13.487 1.00 98.69 195 ASP A C 1
ATOM 1489 O O . ASP A 1 195 ? 2.874 -1.501 13.861 1.00 98.69 195 ASP A O 1
ATOM 1493 N N . PHE A 1 196 ? 4.255 -2.095 12.197 1.00 98.81 196 PHE A N 1
ATOM 1494 C CA . PHE A 1 196 ? 3.238 -2.010 11.152 1.00 98.81 196 PHE A CA 1
ATOM 1495 C C . PHE A 1 196 ? 2.140 -3.062 11.337 1.00 98.81 196 PHE A C 1
ATOM 1497 O O . PHE A 1 196 ? 0.958 -2.723 11.282 1.00 98.81 196 PHE A O 1
ATOM 1504 N N . VAL A 1 197 ? 2.517 -4.320 11.580 1.00 98.62 197 VAL A N 1
ATOM 1505 C CA . VAL A 1 197 ? 1.567 -5.408 11.843 1.00 98.62 197 VAL A CA 1
ATOM 1506 C C . VAL A 1 197 ? 0.783 -5.131 13.121 1.00 98.62 197 VAL A C 1
ATOM 1508 O O . VAL A 1 197 ? -0.440 -5.240 13.109 1.00 98.62 197 VAL A O 1
ATOM 1511 N N . GLU A 1 198 ? 1.447 -4.717 14.201 1.00 98.56 198 GLU A N 1
ATOM 1512 C CA . GLU A 1 198 ? 0.773 -4.384 15.457 1.00 98.56 198 GLU A CA 1
ATOM 1513 C C . GLU A 1 198 ? -0.245 -3.252 15.269 1.00 98.56 198 GLU A C 1
ATOM 1515 O O . GLU A 1 198 ? -1.393 -3.375 15.704 1.00 98.56 198 GLU A O 1
ATOM 1520 N N . ALA A 1 199 ? 0.125 -2.182 14.563 1.00 98.81 199 ALA A N 1
ATOM 1521 C CA . ALA A 1 199 ? -0.787 -1.087 14.257 1.00 98.81 199 ALA A CA 1
ATOM 1522 C C . ALA A 1 199 ? -1.977 -1.547 13.399 1.00 98.81 199 ALA A C 1
ATOM 1524 O O . ALA A 1 199 ? -3.121 -1.178 13.673 1.00 98.81 199 ALA A O 1
ATOM 1525 N N . PHE A 1 200 ? -1.739 -2.396 12.397 1.00 98.69 200 PHE A N 1
ATOM 1526 C CA . PHE A 1 200 ? -2.804 -2.948 11.560 1.00 98.69 200 PHE A CA 1
ATOM 1527 C C . PHE A 1 200 ? -3.782 -3.793 12.384 1.00 98.69 200 PHE A C 1
ATOM 1529 O O . PHE A 1 200 ? -4.998 -3.649 12.257 1.00 98.69 200 PHE A O 1
ATOM 1536 N N . GLU A 1 201 ? -3.267 -4.636 13.278 1.00 98.56 201 GLU A N 1
ATOM 1537 C CA . GLU A 1 201 ? -4.087 -5.441 14.176 1.00 98.56 201 GLU A CA 1
ATOM 1538 C C . GLU A 1 201 ? -4.892 -4.589 15.163 1.00 98.56 201 GLU A C 1
ATOM 1540 O O . GLU A 1 201 ? -6.071 -4.866 15.358 1.00 98.56 201 GLU A O 1
ATOM 1545 N N . ILE A 1 202 ? -4.295 -3.553 15.771 1.00 98.75 202 ILE A N 1
ATOM 1546 C CA . ILE A 1 202 ? -5.000 -2.625 16.674 1.00 98.75 202 ILE A CA 1
ATOM 1547 C C . ILE A 1 202 ? -6.113 -1.893 15.921 1.00 98.75 202 ILE A C 1
ATOM 1549 O O . ILE A 1 202 ? -7.227 -1.763 16.435 1.00 98.75 202 ILE A O 1
ATOM 1553 N N . TRP A 1 203 ? -5.836 -1.434 14.699 1.00 98.81 203 TRP A N 1
ATOM 1554 C CA . TRP A 1 203 ? -6.835 -0.792 13.855 1.00 98.81 203 TRP A CA 1
ATOM 1555 C C . TRP A 1 203 ? -8.031 -1.721 13.618 1.00 98.81 203 TRP A C 1
ATOM 1557 O O . TRP A 1 203 ? -9.161 -1.326 13.918 1.00 98.81 203 TRP A O 1
ATOM 1567 N N . VAL A 1 204 ? -7.788 -2.961 13.179 1.00 98.56 204 VAL A N 1
ATOM 1568 C CA . VAL A 1 204 ? -8.836 -3.967 12.934 1.00 98.56 204 VAL A CA 1
ATOM 1569 C C . VAL A 1 204 ? -9.578 -4.356 14.219 1.00 98.56 204 VAL A C 1
ATOM 1571 O O . VAL A 1 204 ? -10.807 -4.320 14.235 1.00 98.56 204 VAL A O 1
ATOM 1574 N N . ASP A 1 205 ? -8.863 -4.645 15.310 1.00 98.38 205 ASP A N 1
ATOM 1575 C CA . ASP A 1 205 ? -9.441 -5.013 16.616 1.00 98.38 205 ASP A CA 1
ATOM 1576 C C . ASP A 1 205 ? -10.351 -3.924 17.188 1.00 98.38 205 ASP A C 1
ATOM 1578 O O . ASP A 1 205 ? -11.353 -4.211 17.842 1.00 98.38 205 ASP A O 1
ATOM 1582 N N . GLY A 1 206 ? -10.008 -2.661 16.934 1.00 98.00 206 GLY A N 1
ATOM 1583 C CA . GLY A 1 206 ? -10.803 -1.510 17.336 1.00 98.00 206 GLY A CA 1
ATOM 1584 C C . GLY A 1 206 ? -11.971 -1.185 16.405 1.00 98.00 206 GLY A C 1
ATOM 1585 O O . GLY A 1 206 ? -12.617 -0.168 16.619 1.00 98.00 206 GLY A O 1
ATOM 1586 N N . GLY A 1 207 ? -12.252 -2.002 15.383 1.00 97.81 207 GLY A N 1
ATOM 1587 C CA . GLY A 1 207 ? -13.375 -1.807 14.458 1.00 97.81 207 GLY A CA 1
ATOM 1588 C C . GLY A 1 207 ? -13.033 -1.063 13.164 1.00 97.81 207 GLY A C 1
ATOM 1589 O O . GLY A 1 207 ? -13.942 -0.576 12.490 1.00 97.81 207 GLY A O 1
ATOM 1590 N N . ALA A 1 208 ? -11.746 -0.971 12.814 1.00 98.38 208 ALA A N 1
ATOM 1591 C CA . ALA A 1 208 ? -11.241 -0.325 11.603 1.00 98.38 208 ALA A CA 1
ATOM 1592 C C . ALA A 1 208 ? -11.785 1.102 11.401 1.00 98.38 208 ALA A C 1
ATOM 1594 O O . ALA A 1 208 ? -12.312 1.455 10.340 1.00 98.38 208 ALA A O 1
ATOM 1595 N N . HIS A 1 209 ? -11.706 1.935 12.440 1.00 98.50 209 HIS A N 1
ATOM 1596 C CA . HIS A 1 209 ? -12.192 3.308 12.359 1.00 98.50 209 HIS A CA 1
ATOM 1597 C C . HIS A 1 209 ? -11.280 4.169 11.486 1.00 98.50 209 HIS A C 1
ATOM 1599 O O . HIS A 1 209 ? -10.057 4.116 11.594 1.00 98.50 209 HIS A O 1
ATOM 1605 N N . CYS A 1 210 ? -11.901 4.989 10.640 1.00 98.38 210 CYS A N 1
ATOM 1606 C CA . CYS A 1 210 ? -11.207 5.958 9.802 1.00 98.38 210 CYS A CA 1
ATOM 1607 C C . CYS A 1 210 ? -11.200 7.350 10.460 1.00 98.38 210 CYS A C 1
ATOM 1609 O O . CYS A 1 210 ? -12.116 7.642 11.244 1.00 98.38 210 CYS A O 1
ATOM 1611 N N . PRO A 1 211 ? -10.183 8.186 10.176 1.00 96.31 211 PRO A N 1
ATOM 1612 C CA . PRO A 1 211 ? -10.156 9.596 10.564 1.00 96.31 211 PRO A CA 1
ATOM 1613 C C . PRO A 1 211 ? -11.296 10.410 9.946 1.00 96.31 211 PRO A C 1
ATOM 1615 O O . PRO A 1 211 ? -11.604 10.180 8.749 1.00 96.31 211 PRO A O 1
#

Sequence (211 aa):
MKTVTRQVLLGFFGVLGLGTAVLGVVSVSGAEEPTKVEREPRTPRTGIGAEQSKEAWGTVYEVLVSPRCMNCHPVGEEPLQTDQSIPHAMNISRQSQANGLECATCHQPFNTEVYGAPGEAGPPGAPHWQLPPKDMPMVFQDRTPTELCEQLKRPADNGNKSLEELVEHVTFDALVLWGWNPGGNRTKPPHSHEDFVEAFEIWVDGGAHCP

Radius of gyration: 28.71 Å; Cα contacts (8 Å, |Δi|>4): 274; chains: 1; bounding box: 84×72×64 Å